Protein AF-A0A1I3GIL8-F1 (afdb_monomer)

Secondary structure (DSSP, 8-state):
------EEEETTEEEEEETTEEEEEEEETTEEE--EEES-HHHHHHHHHHHHHHHHTTPPPTT-----BHHHHHHHHHHHHHHTS---HHHHHHHHHHHHHHHHHHHTSSS-SBTTT--HHHHHHHHHHHHT-EE-TT--TTSPPEEPPHHHHHHHHHHHHHHHHHHHHTT-S-TTPPPHHHHS-GGGS----PPP-------

Mean predicted aligned error: 13.56 Å

Foldseek 3Di:
DPDPFDKDADAQKIWTDDDQWIWIWHDDPNDIDIDTQGRDPVSVVVLRNQQNVCSVVVHDGLPPFDKDFLVVLLVVVLVCCVPPVVPDPVVSVLLCVLCVLVVVLVVVVPADRILQRCALVNVVVSLVVLQPDWAFPVNDPPGDTDRQFLVSSLVSLVSLLVSSVVCVVRRNYRPPGDRSSVPPPSVPRDGPPDDDDDDDDDD

Solvent-accessible surface area (backbone atoms only — not comparable to full-atom values): 11795 Å² total; per-residue (Å²): 135,87,77,82,68,55,63,52,72,34,89,74,22,36,38,41,51,51,96,72,33,33,30,42,38,39,68,56,99,86,45,80,48,71,54,79,70,40,67,55,64,68,63,45,50,54,52,30,45,53,40,29,54,23,63,70,67,79,40,78,42,80,74,76,50,60,74,39,42,48,71,58,50,49,53,55,51,51,50,42,34,51,76,72,69,58,48,52,71,68,55,52,51,50,52,50,58,40,47,43,56,54,49,58,55,33,69,70,68,82,46,62,56,34,41,50,66,48,38,47,71,55,46,54,51,47,53,56,50,48,67,71,33,70,39,34,90,82,71,45,90,88,46,76,66,38,67,52,49,46,70,56,50,51,53,30,47,52,50,48,29,52,54,39,51,51,31,52,78,68,31,23,29,42,85,87,53,72,49,33,52,68,73,48,66,67,90,70,60,78,66,82,77,65,78,81,84,81,77,84,75,86,129

Radius of gyration: 23.1 Å; Cα contacts (8 Å, |Δi|>4): 264; chains: 1; bounding box: 54×66×63 Å

Nearest PDB structures (foldseek):
  4zxc-assembly2_Y  TM=7.721E-01  e=1.468E+00  Pseudomonas sp. WBC-3
  1jy4-assembly1_B  TM=7.731E-01  e=2.202E+00  unclassified
  5yxa-assembly1_D-2  TM=6.201E-01  e=1.308E+00  Yellow fever virus
  5itd-assembly1_B  TM=1.821E-01  e=8.841E+00  Homo sapiens

Organism: NCBI:txid1576369

pLDDT: mean 83.58, std 12.45, range [38.62, 97.06]

Sequence (203 aa):
MKVNSQSFRVGKVRGDLRSKVWYLTYRENGVRHRPRVGADKKTAEQLAAQINGQLASTMPAALSFEPVKIVALQARWLKRHEEIVRSSVQTVRRYRAATQHLLNFVEQGRVPERSDRFRVEHAEQFVRYLRNLLIAPNGHPNSPVRPLLDKGILYILQTCRSLFNFAAKRRNLSPYSENPFAVLQLERIPVEDSKPIVLFTAE

Structure (mmCIF, N/CA/C/O backbone):
data_AF-A0A1I3GIL8-F1
#
_entry.id   AF-A0A1I3GIL8-F1
#
loop_
_atom_site.group_PDB
_atom_site.id
_atom_site.type_symbol
_atom_site.label_atom_id
_atom_site.label_alt_id
_atom_site.label_comp_id
_atom_site.label_asym_id
_atom_site.label_entity_id
_atom_site.label_seq_id
_atom_site.pdbx_PDB_ins_code
_atom_site.Cartn_x
_atom_site.Cartn_y
_atom_site.Cartn_z
_atom_site.occupancy
_atom_site.B_iso_or_equiv
_atom_site.auth_seq_id
_atom_site.auth_comp_id
_atom_site.auth_asym_id
_atom_site.auth_atom_id
_atom_site.pdbx_PDB_model_num
ATOM 1 N N . MET A 1 1 ? 22.238 -33.911 -31.200 1.00 39.78 1 MET A N 1
ATOM 2 C CA . MET A 1 1 ? 20.910 -33.307 -31.463 1.00 39.78 1 MET A CA 1
ATOM 3 C C . MET A 1 1 ? 21.034 -31.788 -31.455 1.00 39.78 1 MET A C 1
ATOM 5 O O . MET A 1 1 ? 21.343 -31.222 -30.414 1.00 39.78 1 MET A O 1
ATOM 9 N N . LYS A 1 2 ? 20.859 -31.118 -32.602 1.00 38.62 2 LYS A N 1
ATOM 10 C CA . LYS A 1 2 ? 20.810 -29.648 -32.662 1.00 38.62 2 LYS A CA 1
ATOM 11 C C . LYS A 1 2 ? 19.463 -29.198 -32.093 1.00 38.62 2 LYS A C 1
ATOM 13 O O . LYS A 1 2 ? 18.432 -29.425 -32.715 1.00 38.62 2 LYS A O 1
ATOM 18 N N . VAL A 1 3 ? 19.460 -28.612 -30.897 1.00 45.06 3 VAL A N 1
ATOM 19 C CA . VAL A 1 3 ? 18.264 -27.954 -30.354 1.00 45.06 3 VAL A CA 1
ATOM 20 C C . VAL A 1 3 ? 17.988 -26.753 -31.252 1.00 45.06 3 VAL A C 1
ATOM 22 O O . VAL A 1 3 ? 18.767 -25.803 -31.256 1.00 45.06 3 VAL A O 1
ATOM 25 N N . ASN A 1 4 ? 16.918 -26.812 -32.046 1.00 49.03 4 ASN A N 1
ATOM 26 C CA . ASN A 1 4 ? 16.440 -25.665 -32.811 1.00 49.03 4 ASN A CA 1
ATOM 27 C C . ASN A 1 4 ? 16.050 -24.571 -31.808 1.00 49.03 4 ASN A C 1
ATOM 29 O O . ASN A 1 4 ? 14.993 -24.631 -31.179 1.00 49.03 4 ASN A O 1
ATOM 33 N N . SER A 1 5 ? 16.940 -23.606 -31.588 1.00 61.34 5 SER A N 1
ATOM 34 C CA . SER A 1 5 ? 16.705 -22.492 -30.679 1.00 61.34 5 SER A CA 1
ATOM 35 C C . SER A 1 5 ? 15.779 -21.494 -31.363 1.00 61.34 5 SER A C 1
ATOM 37 O O . SER A 1 5 ? 16.213 -20.594 -32.082 1.00 61.34 5 SER A O 1
ATOM 39 N N . GLN A 1 6 ? 14.470 -21.653 -31.154 1.00 82.50 6 GLN A N 1
ATOM 40 C CA . GLN A 1 6 ? 13.524 -20.628 -31.580 1.00 82.50 6 GLN A CA 1
ATOM 41 C C . GLN A 1 6 ? 13.865 -19.327 -30.851 1.00 82.50 6 GLN A C 1
ATOM 43 O O . GLN A 1 6 ? 13.859 -19.254 -29.622 1.00 82.50 6 GLN A O 1
ATOM 48 N N . SER A 1 7 ? 14.212 -18.305 -31.622 1.00 88.31 7 SER A N 1
ATOM 49 C CA . SER A 1 7 ? 14.496 -16.971 -31.113 1.00 88.31 7 SER A CA 1
ATOM 50 C C . SER A 1 7 ? 13.903 -15.932 -32.050 1.00 88.31 7 SER A C 1
ATOM 52 O O . SER A 1 7 ? 13.693 -16.193 -33.234 1.00 88.31 7 SER A O 1
ATOM 54 N N . PHE A 1 8 ? 13.596 -14.766 -31.503 1.00 90.25 8 PHE A N 1
ATOM 55 C CA . PHE A 1 8 ? 13.154 -13.605 -32.262 1.00 90.25 8 PHE A CA 1
ATOM 56 C C . PHE A 1 8 ? 13.838 -12.355 -31.712 1.00 90.25 8 PHE A C 1
ATOM 58 O O . PHE A 1 8 ? 14.406 -12.355 -30.615 1.00 90.25 8 PHE A O 1
ATOM 65 N N . ARG A 1 9 ? 13.806 -11.266 -32.475 1.00 90.75 9 ARG A N 1
ATOM 66 C CA . ARG A 1 9 ? 14.402 -9.996 -32.065 1.00 90.75 9 ARG A CA 1
ATOM 67 C C . ARG A 1 9 ? 13.474 -8.853 -32.424 1.00 90.75 9 ARG A C 1
ATOM 69 O O . ARG A 1 9 ? 12.995 -8.784 -33.548 1.00 90.75 9 ARG A O 1
ATOM 76 N N . VAL A 1 10 ? 13.279 -7.943 -31.477 1.00 88.31 10 VAL A N 1
ATOM 77 C CA . VAL A 1 10 ? 12.559 -6.689 -31.688 1.00 88.31 10 VAL A CA 1
ATOM 78 C C . VAL A 1 10 ? 13.478 -5.557 -31.238 1.00 88.31 10 VAL A C 1
ATOM 80 O O . VAL A 1 10 ? 13.670 -5.324 -30.045 1.00 88.31 10 VAL A O 1
ATOM 83 N N . GLY A 1 11 ? 14.142 -4.923 -32.208 1.00 88.31 11 GLY A N 1
ATOM 84 C CA . GLY A 1 11 ? 15.161 -3.892 -31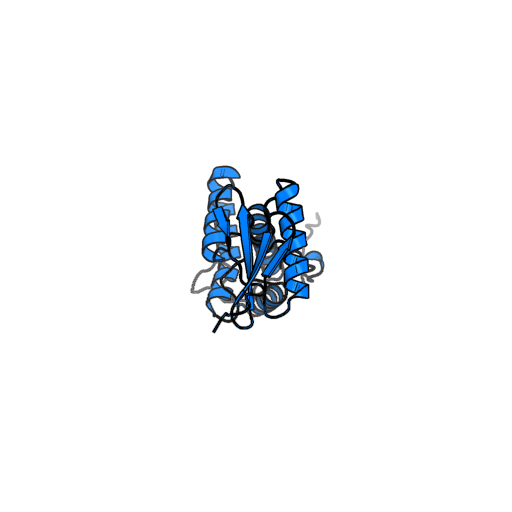.985 1.00 88.31 11 GLY A CA 1
ATOM 85 C C . GLY A 1 11 ? 16.270 -4.311 -31.004 1.00 88.31 11 GLY A C 1
ATOM 86 O O . GLY A 1 11 ? 17.075 -5.206 -31.296 1.00 88.31 11 GLY A O 1
ATOM 87 N N . LYS A 1 12 ? 16.338 -3.650 -29.839 1.00 86.88 12 LYS A N 1
ATOM 88 C CA . LYS A 1 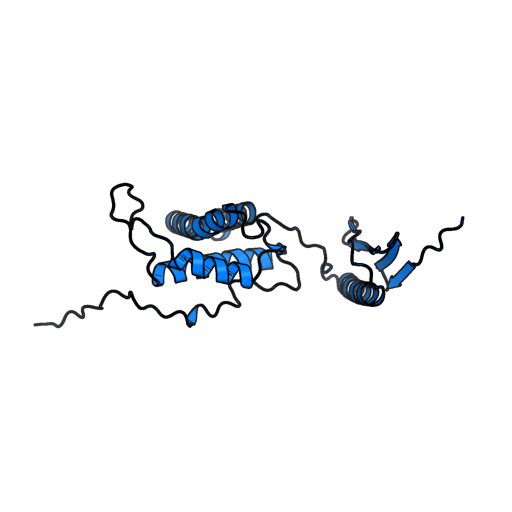12 ? 17.330 -3.902 -28.771 1.00 86.88 12 LYS A CA 1
ATOM 89 C C . LYS A 1 12 ? 16.986 -5.102 -27.871 1.00 86.88 12 LYS A C 1
ATOM 91 O O . LYS A 1 12 ? 17.805 -5.472 -27.029 1.00 86.88 12 LYS A O 1
ATOM 96 N N . VAL A 1 13 ? 15.818 -5.723 -28.044 1.00 89.75 13 VAL A N 1
ATOM 97 C CA . VAL A 1 13 ? 15.327 -6.842 -27.224 1.00 89.75 13 VAL A CA 1
ATOM 98 C C . VAL A 1 13 ? 15.392 -8.151 -28.012 1.00 89.75 13 VAL A C 1
ATOM 100 O O . VAL A 1 13 ? 14.972 -8.214 -29.166 1.00 89.75 13 VAL A O 1
ATOM 103 N N . ARG A 1 14 ? 15.898 -9.219 -27.388 1.00 92.75 14 ARG A N 1
ATOM 104 C CA . ARG A 1 14 ? 15.973 -10.575 -27.961 1.00 92.75 14 ARG A CA 1
ATOM 105 C C . ARG A 1 14 ? 15.096 -11.541 -27.171 1.00 92.75 14 ARG A C 1
ATOM 107 O O . ARG A 1 14 ? 15.268 -11.641 -25.963 1.00 92.75 14 ARG A O 1
ATOM 114 N N . GLY A 1 15 ? 14.206 -12.269 -27.833 1.00 91.25 15 GLY A N 1
ATOM 115 C CA . GLY A 1 15 ? 13.444 -13.369 -27.250 1.00 91.25 15 GLY A CA 1
ATOM 116 C C . GLY A 1 15 ? 14.085 -14.714 -27.571 1.00 91.25 15 GLY A C 1
ATOM 117 O O . GLY A 1 15 ? 14.356 -14.995 -28.732 1.00 91.25 15 GLY A O 1
ATOM 118 N N . ASP A 1 16 ? 14.311 -15.551 -26.561 1.00 91.69 16 ASP A N 1
ATOM 119 C CA . ASP A 1 16 ? 14.816 -16.915 -26.719 1.00 91.69 16 ASP A CA 1
ATOM 120 C C . ASP A 1 16 ? 13.842 -17.907 -26.069 1.00 91.69 16 ASP A C 1
ATOM 122 O O . ASP A 1 16 ? 13.502 -17.770 -24.888 1.00 91.69 16 ASP A O 1
ATOM 126 N N . LEU A 1 17 ? 13.430 -18.933 -26.814 1.00 88.75 17 LEU A N 1
ATOM 127 C CA . LEU A 1 17 ? 12.664 -20.051 -26.277 1.00 88.75 17 LEU A CA 1
ATOM 128 C C . LEU A 1 17 ? 13.608 -21.021 -25.565 1.00 88.75 17 LEU A C 1
ATOM 130 O O . LEU A 1 17 ? 14.588 -21.505 -26.135 1.00 88.75 17 LEU A O 1
ATOM 134 N N . ARG A 1 18 ? 13.300 -21.331 -24.306 1.00 84.69 18 ARG A N 1
ATOM 135 C CA . ARG A 1 18 ? 13.945 -22.410 -23.554 1.00 84.69 18 ARG A CA 1
ATOM 136 C C . ARG A 1 18 ? 12.887 -23.360 -23.021 1.00 84.69 18 ARG A C 1
ATOM 138 O O . ARG A 1 18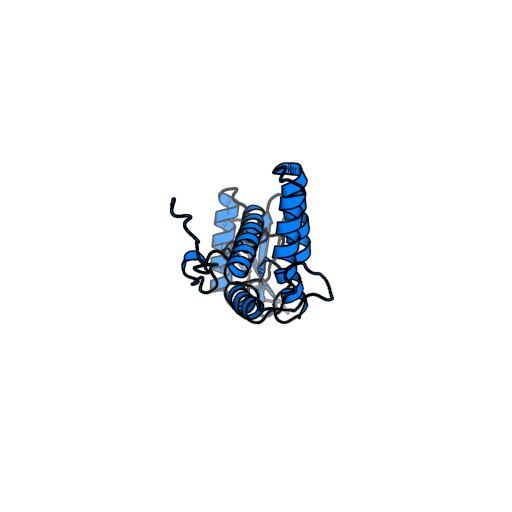 ? 11.995 -22.959 -22.274 1.00 84.69 18 ARG A O 1
ATOM 145 N N . SER A 1 19 ? 12.997 -24.626 -23.411 1.00 83.88 19 SER A N 1
ATOM 146 C CA . SER A 1 19 ? 11.974 -25.643 -23.160 1.00 83.88 19 SER A CA 1
ATOM 147 C C . SER A 1 19 ? 10.613 -25.180 -23.706 1.00 83.88 19 SER A C 1
ATOM 149 O O . SER A 1 19 ? 10.457 -25.080 -24.916 1.00 83.88 19 SER A O 1
ATOM 151 N N . LYS A 1 20 ? 9.648 -24.847 -22.840 1.00 83.31 20 LYS A N 1
ATOM 152 C CA . LYS A 1 20 ? 8.311 -24.347 -23.212 1.00 83.31 20 LYS A CA 1
ATOM 153 C C . LYS A 1 20 ? 8.082 -22.894 -22.780 1.00 83.31 20 LYS A C 1
ATOM 155 O O . LYS A 1 20 ? 6.948 -22.494 -22.549 1.00 83.31 20 LYS A O 1
ATOM 160 N N . VAL A 1 21 ? 9.153 -22.135 -22.547 1.00 86.19 21 VAL A N 1
ATOM 161 C CA . VAL A 1 21 ? 9.077 -20.804 -21.939 1.00 86.19 21 VAL A CA 1
ATOM 162 C C . VAL A 1 21 ? 9.970 -19.816 -22.678 1.00 86.19 21 VAL A C 1
ATOM 164 O O . VAL A 1 21 ? 11.162 -20.054 -22.877 1.00 86.19 21 VAL A O 1
ATOM 167 N N . TRP A 1 22 ? 9.398 -18.677 -23.037 1.00 86.62 22 TRP A N 1
ATOM 168 C CA . TRP A 1 22 ? 10.088 -17.541 -23.619 1.00 86.62 22 TRP A CA 1
ATOM 169 C C . TRP A 1 22 ? 10.760 -16.687 -22.549 1.00 86.62 22 TRP A C 1
ATOM 171 O O . TRP A 1 22 ? 10.161 -16.315 -21.531 1.00 86.62 22 TRP A O 1
ATOM 181 N N . TYR A 1 23 ? 12.016 -16.349 -22.820 1.00 88.00 23 TYR A N 1
ATOM 182 C CA . TYR A 1 23 ? 12.804 -15.387 -22.065 1.00 88.00 23 TYR A CA 1
ATOM 183 C C . TYR A 1 23 ? 13.125 -14.205 -22.963 1.00 88.00 23 TYR A C 1
ATOM 185 O O . TYR A 1 23 ? 13.587 -14.404 -24.083 1.00 88.00 23 TYR A O 1
ATOM 193 N N . LEU A 1 24 ? 12.953 -12.987 -22.463 1.00 90.38 24 LEU A N 1
ATOM 194 C CA . LEU A 1 24 ? 13.451 -11.797 -23.148 1.00 90.38 24 LEU A CA 1
ATOM 195 C C . LEU A 1 24 ? 14.813 -11.425 -22.574 1.00 90.38 24 LEU A C 1
ATOM 197 O O . LEU A 1 24 ? 15.048 -11.604 -21.388 1.00 90.38 24 LEU A O 1
ATOM 201 N N . THR A 1 25 ? 15.713 -10.920 -23.405 1.00 90.19 25 THR A N 1
ATOM 202 C CA . THR A 1 25 ? 17.034 -10.423 -23.028 1.00 90.19 25 THR A CA 1
ATOM 203 C C . THR A 1 25 ? 17.194 -9.019 -23.586 1.00 90.19 25 THR A C 1
ATOM 205 O O . THR A 1 25 ? 17.074 -8.817 -24.794 1.00 90.19 25 THR A O 1
ATOM 208 N N . TYR A 1 26 ? 17.501 -8.056 -22.725 1.00 88.00 26 TYR A N 1
ATOM 209 C CA . TYR A 1 26 ? 17.795 -6.681 -23.127 1.00 88.00 26 TYR A CA 1
ATOM 210 C C . TYR A 1 26 ? 18.801 -6.043 -22.165 1.00 88.00 26 TYR A C 1
ATOM 212 O O . TYR A 1 26 ? 19.121 -6.609 -21.114 1.00 88.00 26 TYR A O 1
ATOM 220 N N . ARG A 1 27 ? 19.342 -4.887 -22.557 1.00 81.81 27 ARG A N 1
ATOM 221 C CA . ARG A 1 27 ? 20.196 -4.058 -21.705 1.00 81.81 27 ARG A CA 1
ATOM 222 C C . ARG A 1 27 ? 19.527 -2.720 -21.446 1.00 81.81 27 ARG A C 1
ATOM 224 O O . ARG A 1 27 ? 19.091 -2.068 -22.389 1.00 81.81 27 ARG A O 1
ATOM 231 N N . GLU A 1 28 ? 19.504 -2.320 -20.188 1.00 75.81 28 GLU A N 1
ATOM 232 C CA . GLU A 1 28 ? 19.012 -1.025 -19.733 1.00 75.81 28 GLU A CA 1
ATOM 233 C C . GLU A 1 28 ? 20.095 -0.415 -18.843 1.00 75.81 28 GLU A C 1
ATOM 235 O O . GLU A 1 28 ? 20.584 -1.078 -17.932 1.00 75.81 28 GLU A O 1
ATOM 240 N N . ASN A 1 29 ? 20.548 0.803 -19.158 1.00 69.62 29 ASN A N 1
ATOM 241 C CA . ASN A 1 29 ? 21.628 1.490 -18.431 1.00 69.62 29 ASN A CA 1
ATOM 242 C C . ASN A 1 29 ? 22.893 0.628 -18.213 1.00 69.6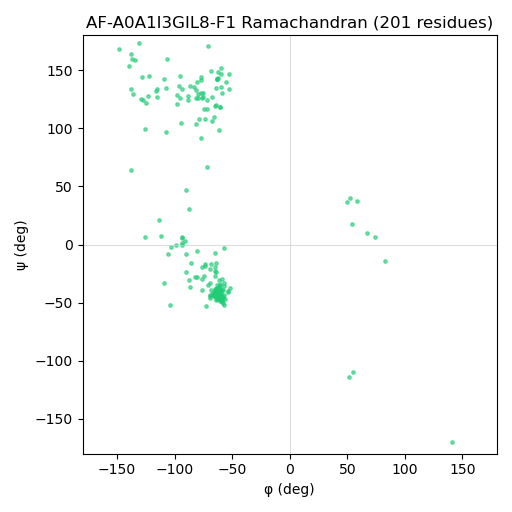2 29 ASN A C 1
ATOM 244 O O . ASN A 1 29 ? 23.519 0.668 -17.160 1.00 69.62 29 ASN A O 1
ATOM 248 N N . GLY A 1 30 ? 23.248 -0.204 -19.199 1.00 73.69 30 GLY A N 1
ATOM 249 C CA . GLY A 1 30 ? 24.402 -1.113 -19.137 1.00 73.69 30 GLY A CA 1
ATOM 250 C C . GLY A 1 30 ? 24.150 -2.445 -18.414 1.00 73.69 30 GLY A C 1
ATOM 251 O O . GLY A 1 30 ? 24.908 -3.394 -18.620 1.00 73.69 30 GLY A O 1
ATOM 252 N N . VAL A 1 31 ? 23.057 -2.578 -17.657 1.00 75.88 31 VAL A N 1
ATOM 253 C CA . VAL A 1 31 ? 22.695 -3.805 -16.931 1.00 75.88 31 VAL A CA 1
ATOM 254 C C . VAL A 1 31 ? 21.908 -4.748 -17.836 1.00 75.88 31 VAL A C 1
ATOM 256 O O . VAL A 1 31 ? 21.021 -4.337 -18.585 1.00 75.88 31 VAL A O 1
ATOM 259 N N . ARG A 1 32 ? 22.239 -6.043 -17.795 1.00 84.94 32 ARG A N 1
ATOM 260 C CA . ARG A 1 32 ? 21.549 -7.082 -18.570 1.00 84.94 32 ARG A CA 1
ATOM 261 C C . ARG A 1 32 ? 20.360 -7.634 -17.784 1.00 84.94 32 ARG A C 1
ATOM 263 O O . ARG A 1 32 ? 20.546 -8.210 -16.718 1.00 84.94 32 ARG A O 1
ATOM 270 N N . HIS A 1 33 ? 19.173 -7.576 -18.378 1.00 80.56 33 HIS A N 1
ATOM 271 C CA . HIS A 1 33 ? 17.948 -8.150 -17.824 1.00 80.56 33 HIS A CA 1
ATOM 272 C C . HIS A 1 33 ? 17.512 -9.378 -18.622 1.00 80.56 33 HIS A C 1
ATOM 274 O O . HIS A 1 33 ? 17.656 -9.414 -19.849 1.00 80.56 33 HIS A O 1
ATOM 280 N N . ARG A 1 34 ? 16.987 -10.394 -17.918 1.00 88.00 34 ARG A N 1
ATOM 281 C CA . ARG A 1 34 ? 16.488 -11.631 -18.536 1.00 88.00 34 ARG A CA 1
ATOM 282 C C . ARG A 1 34 ? 15.162 -12.154 -17.952 1.00 88.00 34 ARG A C 1
ATOM 284 O O . ARG A 1 34 ? 15.143 -13.228 -17.346 1.00 88.00 34 ARG A O 1
ATOM 291 N N . PRO A 1 35 ? 14.058 -11.406 -18.086 1.00 83.50 35 PRO A N 1
ATOM 292 C CA . PRO A 1 35 ? 12.759 -11.805 -17.552 1.00 83.50 35 PRO A CA 1
ATOM 293 C C . PRO A 1 35 ? 12.153 -13.015 -18.279 1.00 83.50 35 PRO A C 1
ATOM 295 O O . PRO A 1 35 ? 12.342 -13.219 -19.482 1.00 83.50 35 PRO A O 1
ATOM 298 N N . ARG A 1 36 ? 11.379 -13.801 -17.522 1.00 85.62 36 ARG A N 1
ATOM 299 C CA . ARG A 1 36 ? 10.541 -14.908 -18.002 1.00 85.62 36 ARG A CA 1
ATOM 300 C C . ARG A 1 36 ? 9.166 -14.363 -18.392 1.00 85.62 36 ARG A C 1
ATOM 302 O O . ARG A 1 36 ? 8.540 -13.716 -17.560 1.00 85.62 36 ARG A O 1
ATOM 309 N N . VAL A 1 37 ? 8.690 -14.653 -19.605 1.00 80.50 37 VAL A N 1
ATOM 310 C CA . VAL A 1 37 ? 7.461 -14.037 -20.145 1.00 80.50 37 VAL A CA 1
ATOM 311 C C . VAL A 1 37 ? 6.276 -14.997 -20.244 1.00 80.50 37 VAL A C 1
ATOM 313 O O . VAL A 1 37 ? 5.148 -14.592 -19.992 1.00 80.50 37 VAL A O 1
ATOM 316 N N . GLY A 1 38 ? 6.510 -16.279 -20.521 1.00 78.81 38 GLY A N 1
ATOM 317 C CA . GLY A 1 38 ? 5.428 -17.264 -20.633 1.00 78.81 38 GLY A CA 1
ATOM 318 C C . GLY A 1 38 ? 5.670 -18.260 -21.757 1.00 78.81 38 GLY A C 1
ATOM 319 O O . GLY A 1 38 ? 6.772 -18.318 -22.291 1.00 78.81 38 GLY A O 1
ATOM 320 N N . ALA A 1 39 ? 4.668 -19.075 -22.085 1.00 81.44 39 ALA A N 1
ATOM 321 C CA . ALA A 1 39 ? 4.783 -20.109 -23.119 1.00 81.44 39 ALA A CA 1
ATOM 322 C C . ALA A 1 39 ? 4.393 -19.622 -24.524 1.00 81.44 39 ALA A C 1
ATOM 324 O O . ALA A 1 39 ? 4.859 -20.178 -25.517 1.00 81.44 39 ALA A O 1
ATOM 325 N N . ASP A 1 40 ? 3.571 -18.576 -24.611 1.00 84.25 40 ASP A N 1
ATOM 326 C CA . ASP A 1 40 ? 3.093 -18.048 -25.883 1.00 84.25 40 ASP A CA 1
ATOM 327 C C . ASP A 1 40 ? 4.106 -17.081 -26.523 1.00 84.25 40 ASP A C 1
ATOM 329 O O . ASP A 1 40 ? 4.701 -16.220 -25.872 1.00 84.25 40 ASP A O 1
ATOM 333 N N . LYS A 1 41 ? 4.315 -17.259 -27.829 1.00 84.06 41 LYS A N 1
ATOM 334 C CA . LYS A 1 41 ? 5.256 -16.479 -28.632 1.00 84.06 41 LYS A CA 1
ATOM 335 C C . LYS A 1 41 ? 4.704 -15.089 -28.946 1.00 84.06 41 LYS A C 1
ATOM 337 O O . LYS A 1 41 ? 5.460 -14.124 -28.903 1.00 84.06 41 LYS A O 1
ATOM 342 N N . LYS A 1 42 ? 3.402 -14.970 -29.226 1.00 83.81 42 LYS A N 1
ATOM 343 C CA . LYS A 1 42 ? 2.787 -13.701 -29.648 1.00 83.81 42 LYS A CA 1
ATOM 344 C C . LYS A 1 42 ? 2.793 -12.678 -28.510 1.00 83.81 42 LYS A C 1
ATOM 346 O O . LYS A 1 42 ? 3.178 -11.529 -28.710 1.00 83.81 42 LYS A O 1
ATOM 351 N N . THR A 1 43 ? 2.457 -13.115 -27.299 1.00 80.62 43 THR A N 1
ATOM 352 C CA . THR A 1 43 ? 2.606 -12.309 -26.074 1.00 80.62 43 THR A CA 1
ATOM 353 C C . THR A 1 43 ? 4.062 -11.915 -25.809 1.00 80.62 43 THR A C 1
ATOM 355 O O . THR A 1 43 ? 4.331 -10.768 -25.447 1.00 80.62 43 THR A O 1
ATOM 358 N N . ALA A 1 44 ? 5.022 -12.818 -26.042 1.00 84.81 44 ALA A N 1
ATOM 359 C CA . ALA A 1 44 ? 6.444 -12.505 -25.907 1.00 84.81 44 ALA A CA 1
ATOM 360 C C . ALA A 1 44 ? 6.924 -11.448 -26.920 1.00 84.81 44 ALA A C 1
ATOM 362 O O . ALA A 1 44 ? 7.697 -10.562 -26.552 1.00 84.81 44 ALA A O 1
ATOM 363 N N . GLU A 1 45 ? 6.454 -11.506 -28.166 1.00 87.62 45 GLU A N 1
ATOM 364 C CA . GLU A 1 45 ? 6.760 -10.519 -29.210 1.00 87.62 45 GLU A CA 1
ATOM 365 C C . GLU A 1 45 ? 6.155 -9.144 -28.902 1.00 87.62 45 GLU A C 1
ATOM 367 O O . GLU A 1 45 ? 6.851 -8.134 -29.019 1.00 87.62 45 GLU A O 1
ATOM 372 N N . GLN A 1 46 ? 4.904 -9.095 -28.433 1.00 85.69 46 GLN A N 1
ATOM 373 C CA . GLN A 1 46 ? 4.251 -7.849 -28.012 1.00 85.69 46 GLN A CA 1
ATOM 374 C C . GLN A 1 46 ? 5.007 -7.170 -26.863 1.00 85.69 46 GLN A C 1
ATOM 376 O O . GLN A 1 46 ? 5.307 -5.976 -26.931 1.00 85.69 46 GLN A O 1
ATOM 381 N N . LEU A 1 47 ? 5.390 -7.938 -25.838 1.00 81.94 47 LEU A N 1
ATOM 382 C CA . LEU A 1 47 ? 6.185 -7.424 -24.722 1.00 81.94 47 LEU A CA 1
ATOM 383 C C . LEU A 1 47 ? 7.575 -6.964 -25.171 1.00 81.94 47 LEU A C 1
ATOM 385 O O . LEU A 1 47 ? 8.061 -5.932 -24.709 1.00 81.94 47 LEU A O 1
ATOM 389 N N . ALA A 1 48 ? 8.211 -7.677 -26.102 1.00 86.81 48 ALA A N 1
ATOM 390 C CA . ALA A 1 48 ? 9.490 -7.252 -26.659 1.00 86.81 48 ALA A CA 1
ATOM 391 C C . ALA A 1 48 ? 9.380 -5.938 -27.446 1.00 86.81 48 ALA A C 1
ATOM 393 O O . ALA A 1 48 ? 10.254 -5.082 -27.307 1.00 86.81 48 ALA A O 1
ATOM 394 N N . ALA A 1 49 ? 8.310 -5.746 -28.224 1.00 86.62 49 ALA A N 1
ATOM 395 C CA . ALA A 1 49 ? 8.043 -4.496 -28.936 1.00 86.62 49 ALA A CA 1
ATOM 396 C C . ALA A 1 49 ? 7.830 -3.321 -27.977 1.00 86.62 49 ALA A C 1
ATOM 398 O O . ALA A 1 49 ? 8.403 -2.248 -28.177 1.00 86.62 49 ALA A O 1
ATOM 399 N N . GLN A 1 50 ? 7.091 -3.546 -26.892 1.00 80.06 50 GLN A N 1
ATOM 400 C CA . GLN A 1 50 ? 6.857 -2.541 -25.862 1.00 80.06 50 GLN A CA 1
ATOM 401 C C . GLN A 1 50 ? 8.150 -2.128 -25.142 1.00 80.06 50 GLN A C 1
ATOM 403 O O . GLN A 1 50 ? 8.445 -0.936 -25.041 1.00 80.06 50 GLN A O 1
ATOM 408 N N . ILE A 1 51 ? 8.964 -3.101 -24.712 1.00 80.00 51 ILE A N 1
ATOM 409 C CA . ILE A 1 51 ? 10.271 -2.843 -24.084 1.00 80.00 51 ILE A CA 1
ATOM 410 C C . ILE A 1 51 ? 11.198 -2.119 -25.065 1.00 80.00 51 ILE A C 1
ATOM 412 O O . ILE A 1 51 ? 11.904 -1.190 -24.681 1.00 80.00 51 ILE A O 1
ATOM 416 N N . ASN A 1 52 ? 11.194 -2.510 -26.342 1.00 85.44 52 ASN A N 1
ATOM 417 C CA . ASN A 1 52 ? 12.008 -1.850 -27.357 1.00 85.44 52 ASN A CA 1
ATOM 418 C C . ASN A 1 52 ? 11.613 -0.375 -27.548 1.00 85.44 52 ASN A C 1
ATOM 420 O O . ASN A 1 52 ? 12.498 0.473 -27.640 1.00 85.44 52 ASN A O 1
ATOM 424 N N . GLY A 1 53 ? 10.313 -0.059 -27.550 1.00 80.00 53 GLY A N 1
ATOM 425 C CA . GLY A 1 53 ? 9.821 1.323 -27.602 1.00 80.00 53 GLY A CA 1
ATOM 426 C C . GLY A 1 53 ? 10.266 2.165 -26.400 1.00 80.00 53 GLY A C 1
ATOM 427 O O . GLY A 1 53 ? 10.666 3.319 -26.554 1.00 80.00 53 GLY A O 1
ATOM 428 N N . GLN A 1 54 ? 10.290 1.573 -25.206 1.00 73.94 54 GLN A N 1
ATOM 429 C CA . GLN A 1 54 ? 10.765 2.239 -23.986 1.00 73.94 54 GLN A CA 1
ATOM 430 C C . GLN A 1 54 ? 12.281 2.487 -24.019 1.00 73.94 54 GLN A C 1
ATOM 432 O O . GLN A 1 54 ? 12.733 3.611 -23.816 1.00 73.94 54 GLN A O 1
ATOM 437 N N . LEU A 1 55 ? 13.070 1.483 -24.416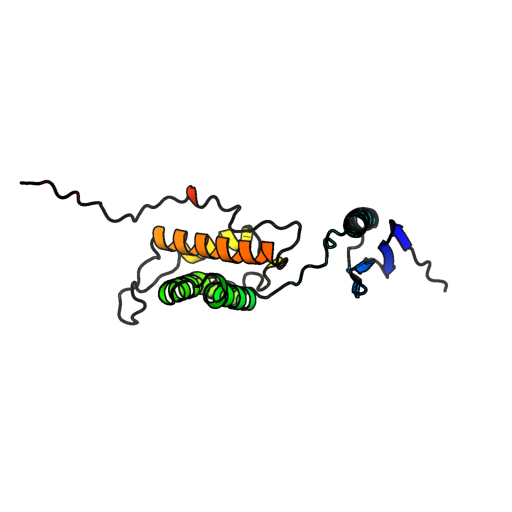 1.00 75.19 55 LEU A N 1
ATOM 438 C CA . LEU A 1 55 ? 14.526 1.615 -24.574 1.00 75.19 55 LEU A CA 1
ATOM 439 C C . LEU A 1 55 ? 14.941 2.611 -25.670 1.00 75.19 55 LEU A C 1
ATOM 441 O O . LEU A 1 55 ? 16.075 3.097 -25.661 1.00 75.19 55 LEU A O 1
ATOM 445 N N . ALA A 1 56 ? 14.073 2.864 -26.652 1.00 72.75 56 ALA A N 1
ATOM 446 C CA . ALA A 1 56 ? 14.306 3.844 -27.710 1.00 72.75 56 ALA A CA 1
ATOM 447 C C . ALA A 1 56 ? 14.010 5.282 -27.257 1.00 72.75 56 ALA A C 1
ATOM 449 O O . ALA A 1 56 ? 14.635 6.211 -27.754 1.00 72.75 56 ALA A O 1
ATOM 450 N N . SER A 1 57 ? 13.104 5.468 -26.296 1.00 61.03 57 SER A N 1
ATOM 451 C CA . SER A 1 57 ? 12.648 6.785 -25.835 1.00 61.03 57 SER A CA 1
ATOM 452 C C . SER A 1 57 ? 13.423 7.322 -24.624 1.00 61.03 57 SER A C 1
ATOM 454 O O . SER A 1 57 ? 13.059 8.355 -24.071 1.00 61.03 57 SER A O 1
ATOM 456 N N . THR A 1 58 ? 14.495 6.646 -24.182 1.00 55.78 58 THR A N 1
ATOM 457 C CA . THR A 1 58 ? 15.168 6.918 -22.886 1.00 55.78 58 THR A CA 1
ATOM 458 C C . THR A 1 58 ? 14.186 6.864 -21.708 1.00 55.78 58 THR A C 1
ATOM 460 O O . THR A 1 58 ? 14.465 7.351 -20.612 1.00 55.78 58 THR A O 1
ATOM 463 N N . MET A 1 59 ? 13.018 6.254 -21.931 1.00 49.12 59 MET A N 1
ATOM 464 C CA . MET A 1 59 ? 12.097 5.912 -20.876 1.00 49.12 59 MET A CA 1
ATOM 465 C C . MET A 1 59 ? 12.596 4.614 -20.234 1.00 49.12 59 MET A C 1
ATOM 467 O O . MET A 1 59 ? 13.061 3.708 -20.930 1.00 49.12 59 MET A O 1
ATOM 471 N N . PRO A 1 60 ? 12.528 4.504 -18.904 1.00 52.47 60 PRO A N 1
ATOM 472 C CA . PRO A 1 60 ? 12.859 3.263 -18.218 1.00 52.47 60 PRO A CA 1
ATOM 473 C C . PRO A 1 60 ? 12.009 2.117 -18.773 1.00 52.47 60 PRO A C 1
ATOM 475 O O . PRO A 1 60 ? 10.817 2.298 -19.037 1.00 52.47 60 PRO A O 1
ATOM 478 N N . ALA A 1 61 ? 12.609 0.945 -18.952 1.00 56.12 61 ALA A N 1
ATOM 479 C CA . ALA A 1 61 ? 11.901 -0.229 -19.435 1.00 56.12 61 ALA A CA 1
ATOM 480 C C . ALA A 1 61 ? 10.799 -0.635 -18.443 1.00 56.12 61 ALA A C 1
ATOM 482 O O . ALA A 1 61 ? 10.964 -0.544 -17.228 1.00 56.12 61 ALA A O 1
ATOM 483 N N . ALA A 1 62 ? 9.700 -1.200 -18.945 1.00 53.06 62 ALA A N 1
ATOM 484 C CA . ALA A 1 62 ? 8.552 -1.705 -18.181 1.00 53.06 62 ALA A CA 1
ATOM 485 C C . ALA A 1 62 ? 8.906 -2.775 -17.131 1.00 53.06 62 ALA A C 1
ATOM 487 O O . ALA A 1 62 ? 8.040 -3.287 -16.429 1.00 53.06 62 ALA A O 1
ATOM 488 N N . LEU A 1 63 ? 10.164 -3.184 -17.050 1.00 54.56 63 LEU A N 1
ATOM 489 C CA . LEU A 1 63 ? 10.629 -4.280 -16.220 1.00 54.56 63 LEU A CA 1
ATOM 490 C C . LEU A 1 63 ? 11.771 -3.856 -15.278 1.00 54.56 63 LEU A C 1
ATOM 492 O O . LEU A 1 63 ? 12.293 -4.709 -14.565 1.00 54.56 63 LEU A O 1
ATOM 496 N N . SER A 1 64 ? 12.118 -2.561 -15.208 1.00 56.97 64 SER A N 1
ATOM 497 C CA . SER A 1 64 ? 13.004 -1.988 -14.179 1.00 56.97 64 SER A CA 1
ATOM 498 C C . SER A 1 64 ? 12.238 -1.491 -12.948 1.00 56.97 64 SER A C 1
ATOM 500 O O . SER A 1 64 ? 12.465 -0.389 -12.448 1.00 56.97 64 SER A O 1
ATOM 502 N N . PHE A 1 65 ? 11.310 -2.305 -12.436 1.00 66.12 65 PHE A N 1
ATOM 503 C CA . PHE A 1 65 ? 10.714 -2.064 -11.121 1.00 66.12 65 PHE A CA 1
ATOM 504 C C . PHE A 1 65 ? 11.485 -2.845 -10.058 1.00 66.12 65 PHE A C 1
ATOM 506 O O . PHE A 1 65 ? 11.793 -4.024 -10.237 1.00 66.12 65 PHE A O 1
ATOM 513 N N . GLU A 1 66 ? 11.799 -2.185 -8.945 1.00 69.62 66 GLU A N 1
ATOM 514 C CA . GLU A 1 66 ? 12.384 -2.834 -7.775 1.00 69.62 66 GLU A CA 1
ATOM 515 C C . GLU A 1 66 ? 11.258 -3.191 -6.813 1.00 69.62 66 GLU A C 1
ATOM 517 O O . GLU A 1 66 ? 10.704 -2.311 -6.142 1.00 69.62 66 GLU A O 1
ATOM 522 N N . PRO A 1 67 ? 10.873 -4.467 -6.724 1.00 75.38 67 PRO A N 1
ATOM 523 C CA . PRO A 1 67 ? 9.741 -4.825 -5.906 1.00 75.38 67 PRO A CA 1
ATOM 524 C C . PRO A 1 67 ? 10.193 -4.885 -4.450 1.00 75.38 67 PRO A C 1
ATOM 526 O O . PRO A 1 67 ? 11.184 -5.535 -4.111 1.00 75.38 67 PRO A O 1
ATOM 529 N N . VAL A 1 68 ? 9.458 -4.200 -3.581 1.00 90.00 68 VAL A N 1
ATOM 530 C CA . VAL A 1 68 ? 9.822 -4.012 -2.175 1.00 90.00 68 VAL A CA 1
ATOM 531 C C . VAL A 1 68 ? 8.703 -4.563 -1.298 1.00 90.00 68 VAL A C 1
ATOM 533 O O . VAL A 1 68 ? 7.523 -4.506 -1.645 1.00 90.00 68 VAL A O 1
ATOM 536 N N . LYS A 1 69 ? 9.070 -5.145 -0.153 1.00 94.50 69 LYS A N 1
ATOM 537 C CA . LYS A 1 69 ? 8.081 -5.557 0.848 1.00 94.50 69 LYS A CA 1
ATOM 538 C C . LYS A 1 69 ? 7.334 -4.330 1.374 1.00 94.50 69 LYS A C 1
ATOM 540 O O . LYS A 1 69 ? 7.955 -3.296 1.608 1.00 94.50 69 LYS A O 1
ATOM 545 N N . ILE A 1 70 ? 6.037 -4.451 1.636 1.00 94.81 70 ILE A N 1
ATOM 546 C CA . ILE A 1 70 ? 5.199 -3.348 2.134 1.00 94.81 70 ILE A CA 1
ATOM 547 C C . ILE A 1 70 ? 5.766 -2.767 3.444 1.00 94.81 70 ILE A C 1
ATOM 549 O O . ILE A 1 70 ? 5.786 -1.551 3.612 1.00 94.81 70 ILE A O 1
ATOM 553 N N . VAL A 1 71 ? 6.346 -3.604 4.313 1.00 96.12 71 VAL A N 1
ATOM 554 C CA . VAL A 1 71 ? 7.064 -3.171 5.531 1.00 96.12 71 VAL A CA 1
ATOM 555 C C . VAL A 1 71 ? 8.228 -2.224 5.201 1.00 96.12 71 VAL A C 1
ATOM 557 O O . VAL A 1 71 ? 8.343 -1.132 5.755 1.00 96.12 71 VAL A O 1
ATOM 560 N N . ALA A 1 72 ? 9.084 -2.605 4.252 1.00 95.25 72 ALA A N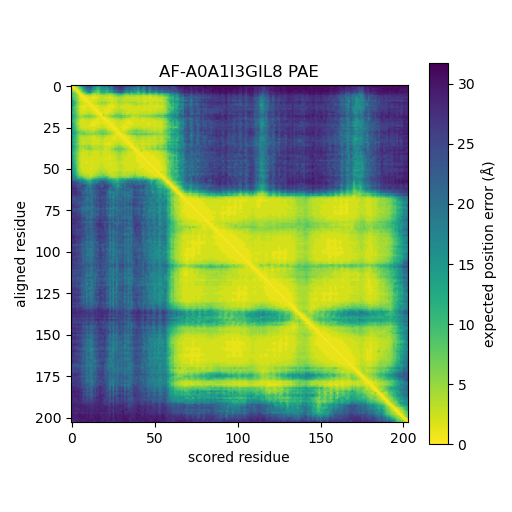 1
ATOM 561 C CA . ALA A 1 72 ? 10.221 -1.782 3.846 1.00 95.25 72 ALA A CA 1
ATOM 562 C C . ALA A 1 72 ? 9.774 -0.508 3.108 1.00 95.25 72 ALA A C 1
ATOM 564 O O . ALA A 1 72 ? 10.397 0.546 3.250 1.00 95.25 72 ALA A O 1
ATOM 565 N N . LEU A 1 73 ? 8.678 -0.581 2.349 1.00 95.19 73 LEU A N 1
ATOM 566 C CA . LEU A 1 73 ? 8.058 0.576 1.708 1.00 95.19 73 LEU A CA 1
ATOM 567 C C . LEU A 1 73 ? 7.561 1.589 2.753 1.00 95.19 73 LEU A C 1
ATOM 569 O O . LEU A 1 73 ? 7.842 2.780 2.613 1.00 95.19 73 LEU A O 1
ATOM 573 N N . GLN A 1 74 ? 6.892 1.124 3.814 1.00 97.00 74 GLN A N 1
ATOM 574 C CA . GLN A 1 74 ? 6.439 1.960 4.929 1.00 97.00 74 GLN A CA 1
ATOM 575 C C . GLN A 1 74 ? 7.616 2.671 5.604 1.00 97.00 74 GLN A C 1
ATOM 577 O O . GLN A 1 74 ? 7.579 3.891 5.757 1.00 97.00 74 GLN A O 1
ATOM 582 N N . ALA A 1 75 ? 8.688 1.946 5.933 1.00 96.56 75 ALA A N 1
ATOM 583 C CA . ALA A 1 75 ? 9.874 2.532 6.555 1.00 96.56 75 ALA A CA 1
ATOM 584 C C . ALA A 1 75 ? 10.495 3.644 5.688 1.00 96.56 75 ALA A C 1
ATOM 586 O O . ALA A 1 75 ? 10.768 4.740 6.178 1.00 96.56 75 ALA A O 1
ATOM 587 N N . ARG A 1 76 ? 10.656 3.402 4.379 1.00 95.75 76 ARG A N 1
ATOM 588 C CA . ARG A 1 76 ? 11.180 4.399 3.424 1.00 95.75 76 ARG A CA 1
ATOM 589 C C . ARG A 1 76 ? 10.267 5.620 3.304 1.00 95.75 76 ARG A C 1
ATOM 591 O O . ARG A 1 76 ? 10.751 6.747 3.200 1.00 95.75 76 ARG A O 1
ATOM 598 N N . TRP A 1 77 ? 8.955 5.403 3.299 1.00 96.69 77 TRP A N 1
ATOM 599 C CA . TRP A 1 77 ? 7.968 6.472 3.194 1.00 96.69 77 TRP A CA 1
ATOM 600 C C . TRP A 1 77 ? 7.928 7.348 4.452 1.00 96.69 77 TRP A C 1
ATOM 602 O O . TRP A 1 77 ? 7.961 8.574 4.337 1.00 96.69 77 TRP A O 1
ATOM 612 N N . LEU A 1 78 ? 7.944 6.741 5.643 1.00 96.56 78 LEU A N 1
ATOM 613 C CA . LEU A 1 78 ? 8.007 7.460 6.918 1.00 96.56 78 LEU A CA 1
ATOM 614 C C . LEU A 1 78 ? 9.314 8.251 7.049 1.00 96.56 78 LEU A C 1
ATOM 616 O O . LEU A 1 78 ? 9.267 9.433 7.380 1.00 96.56 78 LEU A O 1
ATOM 620 N N . LYS A 1 79 ? 10.454 7.649 6.682 1.00 95.62 79 LYS A N 1
ATOM 621 C CA . LYS A 1 79 ? 11.757 8.332 6.654 1.00 95.62 79 LYS A CA 1
ATOM 622 C C . LYS A 1 79 ? 11.735 9.566 5.747 1.00 95.62 79 LYS A C 1
ATOM 624 O O . LYS A 1 79 ? 12.182 10.637 6.136 1.00 95.62 79 LYS A O 1
ATOM 629 N N . ARG A 1 80 ? 11.125 9.463 4.558 1.00 94.31 80 ARG A N 1
ATOM 630 C CA . ARG A 1 80 ? 10.912 10.626 3.678 1.00 94.31 80 ARG A CA 1
ATOM 631 C C . ARG A 1 80 ? 10.054 11.705 4.345 1.00 94.31 80 ARG A C 1
ATOM 633 O O . ARG A 1 80 ? 10.315 12.888 4.131 1.00 94.31 80 ARG A O 1
ATOM 640 N N . HIS A 1 81 ? 9.007 11.325 5.073 1.00 93.88 81 HIS A N 1
ATOM 641 C CA . HIS A 1 81 ? 8.162 12.294 5.769 1.00 93.88 81 HIS A CA 1
ATOM 642 C C . HIS A 1 81 ? 8.933 13.067 6.838 1.00 93.88 81 HIS A C 1
ATOM 644 O O . HIS A 1 81 ? 8.727 14.269 6.971 1.00 93.88 81 HIS A O 1
ATOM 650 N N . GLU A 1 82 ? 9.839 12.396 7.536 1.00 91.44 82 GLU A N 1
ATOM 651 C CA . GLU A 1 82 ? 10.696 12.986 8.560 1.00 91.44 82 GLU A CA 1
ATOM 652 C C . GLU A 1 82 ? 11.790 13.882 7.956 1.00 91.44 82 GLU A C 1
ATOM 654 O O . GLU A 1 82 ? 11.879 15.059 8.289 1.00 91.44 82 GLU A O 1
ATOM 659 N N . GLU A 1 83 ? 12.565 13.370 6.999 1.00 92.62 83 GLU A N 1
ATOM 660 C CA . GLU A 1 83 ? 13.780 14.042 6.516 1.00 92.62 83 GLU A CA 1
ATOM 661 C C . GLU A 1 83 ? 13.521 15.057 5.395 1.00 92.62 83 GLU A C 1
ATOM 663 O O . GLU A 1 83 ? 14.168 16.101 5.325 1.00 92.62 83 GLU A O 1
ATOM 668 N N . ILE A 1 84 ? 12.581 14.752 4.494 1.00 92.25 84 ILE A N 1
ATOM 669 C CA . ILE A 1 84 ? 12.370 15.528 3.261 1.00 92.25 84 ILE A CA 1
ATOM 670 C C . ILE A 1 84 ? 11.128 16.403 3.384 1.00 92.25 84 ILE A C 1
ATOM 672 O O . ILE A 1 84 ? 11.186 17.600 3.130 1.00 92.25 84 ILE A O 1
ATOM 676 N N . VAL A 1 85 ? 9.989 15.814 3.762 1.00 91.56 85 VAL A N 1
ATOM 677 C CA . VAL A 1 85 ? 8.731 16.570 3.916 1.00 91.56 85 VAL A CA 1
ATOM 678 C C . VAL A 1 85 ? 8.738 17.386 5.212 1.00 91.56 85 VAL A C 1
ATOM 680 O O . VAL A 1 85 ? 7.961 18.327 5.328 1.00 91.56 85 VAL A O 1
ATOM 683 N N . ARG A 1 86 ? 9.603 17.035 6.177 1.00 91.81 86 ARG A N 1
ATOM 684 C CA . ARG A 1 86 ? 9.680 17.659 7.508 1.00 91.81 86 ARG A CA 1
ATOM 685 C C . ARG A 1 86 ? 8.325 17.688 8.219 1.00 91.81 86 ARG A C 1
ATOM 687 O O . ARG A 1 86 ? 7.940 18.667 8.851 1.00 91.81 86 ARG A O 1
ATOM 694 N N . SER A 1 87 ? 7.570 16.600 8.080 1.00 93.00 87 SER A N 1
ATOM 695 C CA . SER A 1 87 ? 6.327 16.396 8.820 1.00 93.00 87 SER A CA 1
ATOM 696 C C . SER A 1 87 ? 6.620 16.350 10.318 1.00 93.00 87 SER A C 1
ATOM 698 O O . SER A 1 87 ? 7.630 15.790 10.738 1.00 93.00 87 SER A O 1
ATOM 700 N N . SER A 1 88 ? 5.719 16.897 11.135 1.00 95.12 88 SER A N 1
ATOM 701 C CA . SER A 1 88 ? 5.882 16.854 12.589 1.00 95.12 88 SER A CA 1
ATOM 702 C C . SER A 1 88 ? 5.955 15.415 13.113 1.00 95.12 88 SER A C 1
ATOM 704 O O . SER A 1 88 ? 5.327 14.503 12.562 1.00 95.12 88 SER A O 1
ATOM 706 N N . VAL A 1 89 ? 6.654 15.217 14.235 1.00 93.69 89 VAL A N 1
ATOM 707 C CA . VAL A 1 89 ? 6.778 13.908 14.906 1.00 93.69 89 VAL A CA 1
ATOM 708 C C . VAL A 1 89 ? 5.404 13.289 15.178 1.00 93.69 89 VAL A C 1
ATOM 710 O O . VAL A 1 89 ? 5.191 12.094 14.969 1.00 93.69 89 VAL A O 1
ATOM 713 N N . GLN A 1 90 ? 4.430 14.112 15.579 1.00 94.44 90 GLN A N 1
ATOM 714 C CA . GLN A 1 90 ? 3.060 13.661 15.813 1.00 94.44 90 GLN A CA 1
ATOM 715 C C . GLN A 1 90 ? 2.402 13.128 14.532 1.00 94.44 90 GLN A C 1
ATOM 717 O O . GLN A 1 90 ? 1.745 12.088 14.570 1.00 94.44 90 GLN A O 1
ATOM 722 N N . THR A 1 91 ? 2.597 13.798 13.395 1.00 94.25 91 THR A N 1
ATOM 723 C CA . THR A 1 91 ? 2.076 13.353 12.095 1.00 94.25 91 THR A CA 1
ATOM 724 C C . THR A 1 91 ? 2.716 12.034 11.669 1.00 94.25 91 THR A C 1
ATOM 726 O O . THR A 1 91 ? 2.001 11.099 11.309 1.00 94.25 91 THR A O 1
ATOM 729 N N . VAL A 1 92 ? 4.040 11.904 11.799 1.00 95.25 92 VAL A N 1
ATOM 730 C CA . VAL A 1 92 ? 4.758 10.651 11.506 1.00 95.25 92 VAL A CA 1
ATOM 731 C C . VAL A 1 92 ? 4.255 9.510 12.398 1.00 95.25 92 VAL A C 1
ATOM 733 O O . VAL A 1 92 ? 4.012 8.407 11.905 1.00 95.25 92 VAL A O 1
ATOM 736 N N . ARG A 1 93 ? 4.013 9.766 13.692 1.00 94.88 93 ARG A N 1
ATOM 737 C CA . ARG A 1 93 ? 3.439 8.777 14.622 1.00 94.88 93 ARG A CA 1
ATOM 738 C C . ARG A 1 93 ? 2.038 8.333 14.197 1.00 94.88 93 ARG A C 1
ATOM 740 O O . ARG A 1 93 ? 1.757 7.136 14.222 1.00 94.88 93 ARG A O 1
ATOM 747 N N . ARG A 1 94 ? 1.174 9.263 13.774 1.00 94.31 94 ARG A N 1
ATOM 748 C CA . ARG A 1 94 ? -0.177 8.941 13.277 1.00 94.31 94 ARG A CA 1
ATOM 749 C C . ARG A 1 94 ? -0.128 8.120 11.987 1.00 94.31 94 ARG A C 1
ATOM 751 O O . ARG A 1 94 ? -0.818 7.110 11.894 1.00 94.31 94 ARG A O 1
ATOM 758 N N . TYR A 1 95 ? 0.731 8.484 11.036 1.00 96.75 95 TYR A N 1
ATOM 759 C CA . TYR A 1 95 ? 0.932 7.713 9.806 1.00 96.75 95 TYR A CA 1
ATOM 760 C C . TYR A 1 95 ? 1.480 6.312 10.069 1.00 96.75 95 TYR A C 1
ATOM 762 O O . TYR A 1 95 ? 1.022 5.346 9.455 1.00 96.75 95 TYR A O 1
ATOM 770 N N . ARG A 1 96 ? 2.424 6.180 11.006 1.00 96.69 96 ARG A N 1
ATOM 771 C CA . ARG A 1 96 ? 2.938 4.880 11.443 1.00 96.69 96 ARG A CA 1
ATOM 772 C C . ARG A 1 96 ? 1.820 4.019 12.024 1.00 96.69 96 ARG A C 1
ATOM 774 O O . ARG A 1 96 ? 1.663 2.890 11.585 1.00 96.69 96 ARG A O 1
ATOM 781 N N . ALA A 1 97 ? 1.013 4.563 12.936 1.00 94.44 97 ALA A N 1
ATOM 782 C CA . ALA A 1 97 ? -0.117 3.843 13.524 1.00 94.44 97 ALA A CA 1
ATOM 783 C C . ALA A 1 97 ? -1.148 3.418 12.463 1.00 94.44 97 ALA A C 1
ATOM 785 O O . ALA A 1 97 ? -1.542 2.258 12.416 1.00 94.44 97 ALA A O 1
ATOM 786 N N . ALA A 1 98 ? -1.517 4.322 11.552 1.00 95.56 98 ALA A N 1
ATOM 787 C CA . ALA A 1 98 ? -2.460 4.019 10.479 1.00 95.56 98 ALA A CA 1
ATOM 788 C C . ALA A 1 98 ? -1.950 2.907 9.546 1.00 95.56 98 ALA A C 1
ATOM 790 O O . ALA A 1 98 ? -2.668 1.955 9.250 1.00 95.56 98 ALA A O 1
ATOM 791 N N . THR A 1 99 ? -0.692 2.996 9.109 1.00 97.06 99 THR A N 1
ATOM 792 C CA . THR A 1 99 ? -0.087 1.984 8.227 1.00 97.06 99 THR A CA 1
ATOM 793 C C . THR A 1 99 ? 0.244 0.676 8.947 1.00 97.06 99 THR A C 1
ATOM 795 O O . THR A 1 99 ? 0.359 -0.350 8.283 1.00 97.06 99 THR A O 1
ATOM 798 N N . GLN A 1 100 ? 0.330 0.665 10.281 1.00 96.31 100 GLN A N 1
ATOM 799 C CA . GLN A 1 100 ? 0.515 -0.564 11.055 1.00 96.31 100 GLN A CA 1
ATOM 800 C C . GLN A 1 100 ? -0.654 -1.537 10.868 1.00 96.31 100 GLN A C 1
ATOM 802 O O . GLN A 1 100 ? -0.424 -2.736 10.764 1.00 96.31 100 GLN A O 1
ATOM 807 N N . HIS A 1 101 ? -1.890 -1.043 10.732 1.00 96.06 101 HIS A N 1
ATOM 808 C CA . HIS A 1 101 ? -3.038 -1.904 10.428 1.00 96.06 101 HIS A CA 1
ATOM 809 C C . HIS A 1 101 ? -2.851 -2.674 9.117 1.00 96.06 101 HIS A C 1
ATOM 811 O O . HIS A 1 101 ? -3.190 -3.854 9.047 1.00 96.06 101 HIS A O 1
ATOM 817 N N . LEU A 1 102 ? -2.273 -2.031 8.096 1.00 96.62 102 LEU A N 1
ATOM 818 C CA . LEU A 1 102 ? -1.954 -2.689 6.830 1.00 96.62 102 LEU A CA 1
ATOM 819 C C . LEU A 1 102 ? -0.864 -3.750 7.012 1.00 96.62 102 LEU A C 1
ATOM 821 O O . LEU A 1 102 ? -0.979 -4.832 6.447 1.00 96.62 102 LEU A O 1
ATOM 825 N N . LEU A 1 103 ? 0.177 -3.464 7.799 1.00 96.69 103 LEU A N 1
ATOM 826 C CA . LEU A 1 103 ? 1.234 -4.443 8.069 1.00 96.69 103 LEU A CA 1
ATOM 827 C C . LEU A 1 103 ? 0.684 -5.670 8.801 1.00 96.69 103 LEU A C 1
ATOM 829 O O . LEU A 1 103 ? 0.918 -6.785 8.349 1.00 96.69 103 LEU A O 1
ATOM 833 N N . ASN A 1 104 ? -0.119 -5.458 9.846 1.00 95.69 104 ASN A N 1
ATOM 834 C CA . ASN A 1 104 ? -0.756 -6.536 10.602 1.00 95.69 104 ASN A CA 1
ATOM 835 C C . ASN A 1 104 ? -1.676 -7.385 9.710 1.00 95.69 104 ASN A C 1
ATOM 837 O O . ASN A 1 104 ? -1.734 -8.601 9.855 1.00 95.69 104 ASN A O 1
ATOM 841 N N . PHE A 1 105 ? -2.399 -6.758 8.775 1.00 95.56 105 PHE A N 1
ATOM 842 C CA . PHE A 1 105 ? -3.233 -7.470 7.804 1.00 95.56 105 PHE A CA 1
ATOM 843 C C . PHE A 1 105 ? -2.400 -8.336 6.850 1.00 95.56 105 PHE A C 1
ATOM 845 O O . PHE A 1 105 ? -2.741 -9.489 6.600 1.00 95.56 105 PHE A O 1
ATOM 852 N N . VAL A 1 106 ? -1.294 -7.795 6.337 1.00 95.06 106 VAL A N 1
ATOM 8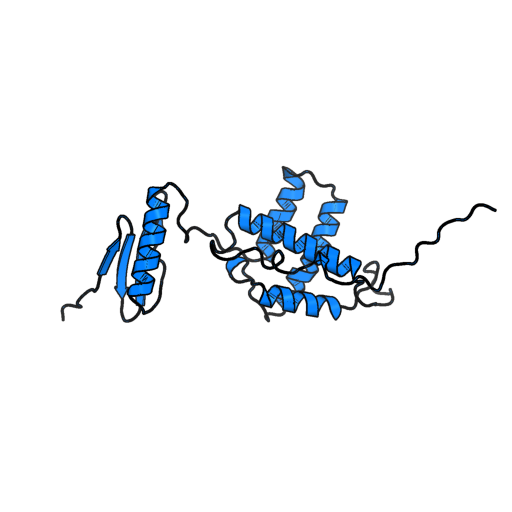53 C CA . VAL A 1 106 ? -0.379 -8.515 5.441 1.00 95.06 106 VAL A CA 1
ATOM 854 C C . VAL A 1 106 ? 0.301 -9.686 6.158 1.00 95.06 106 VAL A C 1
ATOM 856 O O . VAL A 1 106 ? 0.440 -10.762 5.580 1.00 95.06 106 VAL A O 1
ATOM 859 N N . GLU A 1 107 ? 0.663 -9.509 7.428 1.00 94.19 107 GLU A N 1
ATOM 860 C CA . GLU A 1 107 ? 1.312 -10.524 8.267 1.00 94.19 107 GLU A CA 1
ATOM 861 C C . GLU A 1 107 ? 0.423 -11.750 8.544 1.00 94.19 107 GLU A C 1
ATOM 863 O O . GLU A 1 107 ? 0.937 -12.833 8.807 1.00 94.19 107 GLU A O 1
ATOM 868 N N . GLN A 1 108 ? -0.902 -11.648 8.369 1.00 92.38 108 GLN A N 1
ATOM 869 C CA . GLN A 1 108 ? -1.807 -12.810 8.432 1.00 92.38 108 GLN A CA 1
ATOM 870 C C . GLN A 1 108 ? -1.563 -13.839 7.311 1.00 92.38 108 GLN A C 1
ATOM 872 O O . GLN A 1 108 ? -2.206 -14.888 7.298 1.00 92.38 108 GLN A O 1
ATOM 877 N N . GLY A 1 109 ? -0.701 -13.536 6.331 1.00 86.38 109 GLY A N 1
ATOM 878 C CA . GLY A 1 109 ? -0.302 -14.461 5.266 1.00 86.38 109 GLY A CA 1
ATOM 879 C C . GLY A 1 109 ? -1.371 -14.708 4.197 1.00 86.38 109 GLY A C 1
ATOM 880 O O . GLY A 1 109 ? -1.183 -15.545 3.317 1.00 86.38 109 GLY A O 1
ATOM 881 N N . ARG A 1 110 ? -2.496 -13.984 4.247 1.00 85.69 110 ARG A N 1
ATOM 882 C CA . ARG A 1 110 ? -3.619 -14.123 3.299 1.00 85.69 110 ARG A CA 1
ATOM 883 C C . ARG A 1 110 ? -3.447 -13.301 2.022 1.00 85.69 110 ARG A C 1
ATOM 885 O O . ARG A 1 110 ? -4.148 -13.544 1.045 1.00 85.69 110 ARG A O 1
ATOM 892 N N . VAL A 1 111 ? -2.532 -12.333 2.029 1.00 91.56 111 VAL A N 1
ATOM 893 C CA . VAL A 1 111 ? -2.277 -11.417 0.910 1.00 91.56 111 VAL A CA 1
ATOM 894 C C . VAL A 1 111 ? -0.774 -11.276 0.644 1.00 91.56 111 VAL A C 1
ATOM 896 O O . VAL A 1 111 ? 0.038 -11.547 1.530 1.00 91.56 111 VAL A O 1
ATOM 899 N N . PRO A 1 112 ? -0.359 -10.843 -0.560 1.00 90.44 112 PRO A N 1
ATOM 900 C CA . PRO A 1 112 ? 1.054 -10.685 -0.883 1.00 90.44 112 PRO A CA 1
ATOM 901 C C . PRO A 1 112 ? 1.759 -9.620 -0.030 1.00 90.44 112 PRO A C 1
ATOM 903 O O . PRO A 1 112 ? 1.300 -8.486 0.076 1.00 90.44 112 PRO A O 1
ATOM 906 N N . GLU A 1 113 ? 2.956 -9.944 0.468 1.00 91.38 113 GLU A N 1
ATOM 907 C CA . GLU A 1 113 ? 3.807 -8.995 1.209 1.00 91.38 113 GLU A CA 1
ATOM 908 C C . GLU A 1 113 ? 4.471 -7.927 0.336 1.00 91.38 113 GLU A C 1
ATOM 910 O O . GLU A 1 113 ? 5.025 -6.951 0.848 1.00 91.38 113 GLU A O 1
ATOM 915 N N . ARG A 1 114 ? 4.515 -8.139 -0.980 1.00 90.81 114 ARG A N 1
ATOM 916 C CA . ARG A 1 114 ? 5.243 -7.273 -1.911 1.00 90.81 114 ARG A CA 1
ATOM 917 C C . ARG A 1 114 ? 4.303 -6.256 -2.539 1.00 90.81 114 ARG A C 1
ATOM 919 O O . ARG A 1 114 ? 3.217 -6.615 -2.992 1.00 90.81 114 ARG A O 1
ATOM 926 N N . SER A 1 115 ? 4.757 -5.007 -2.623 1.00 89.75 115 SER A N 1
ATOM 927 C CA . SER A 1 115 ? 3.960 -3.894 -3.147 1.00 89.75 115 SER A CA 1
ATOM 928 C C . SER A 1 115 ? 3.529 -4.091 -4.601 1.00 89.75 115 SER A C 1
ATOM 930 O O . SER A 1 115 ? 2.422 -3.706 -4.950 1.00 89.75 115 SER A O 1
ATOM 932 N N . ASP A 1 116 ? 4.352 -4.742 -5.430 1.00 86.19 116 ASP A N 1
ATOM 933 C CA . ASP A 1 116 ? 4.061 -5.016 -6.846 1.00 86.19 116 ASP A CA 1
ATOM 934 C C . ASP A 1 116 ? 2.936 -6.037 -7.058 1.00 86.19 116 ASP A C 1
ATOM 936 O O . ASP A 1 116 ? 2.342 -6.103 -8.133 1.00 86.19 116 ASP A O 1
ATOM 940 N N . ARG A 1 117 ? 2.657 -6.857 -6.041 1.00 89.38 117 ARG A N 1
ATOM 941 C CA . ARG A 1 117 ? 1.631 -7.906 -6.084 1.00 89.38 117 ARG A CA 1
ATOM 942 C C . ARG A 1 117 ? 0.388 -7.554 -5.278 1.00 89.38 117 ARG A C 1
ATOM 944 O O . ARG A 1 117 ? -0.599 -8.280 -5.357 1.00 89.38 117 ARG A O 1
ATOM 951 N N . PHE A 1 118 ? 0.427 -6.470 -4.509 1.00 91.31 118 PHE A N 1
ATOM 952 C CA . PHE A 1 118 ? -0.737 -5.972 -3.795 1.00 91.31 118 PHE A CA 1
ATOM 953 C C . PHE A 1 118 ? -1.665 -5.269 -4.796 1.00 91.31 118 PHE A C 1
ATOM 955 O O . PHE A 1 118 ? -1.233 -4.413 -5.562 1.00 91.31 118 PHE A O 1
ATOM 962 N N . ARG A 1 119 ? -2.934 -5.672 -4.828 1.00 90.00 119 ARG A N 1
ATOM 963 C CA . ARG A 1 119 ? -3.899 -5.349 -5.889 1.00 90.00 119 ARG A CA 1
ATOM 964 C C . ARG A 1 119 ? -5.195 -4.848 -5.265 1.00 90.00 119 ARG A C 1
ATOM 966 O O . ARG A 1 119 ? -5.334 -4.884 -4.041 1.00 90.00 119 ARG A O 1
ATOM 973 N N . VAL A 1 120 ? -6.121 -4.380 -6.098 1.00 89.31 120 VAL A N 1
ATOM 974 C CA . VAL A 1 120 ? -7.407 -3.828 -5.652 1.00 89.31 120 VAL A CA 1
ATOM 975 C C . VAL A 1 120 ? -8.186 -4.853 -4.828 1.00 89.31 120 VAL A C 1
ATOM 977 O O . VAL A 1 120 ? -8.695 -4.502 -3.769 1.00 89.31 120 VAL A O 1
ATOM 980 N N . GLU A 1 121 ? -8.169 -6.135 -5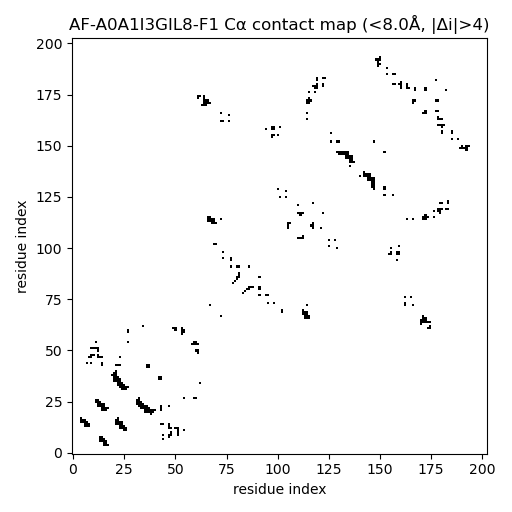.207 1.00 89.81 121 GLU A N 1
ATOM 981 C CA . GLU A 1 121 ? -8.892 -7.181 -4.469 1.00 89.81 121 GLU A CA 1
ATOM 982 C C . GLU A 1 121 ? -8.344 -7.339 -3.037 1.00 89.81 121 GLU A C 1
ATOM 984 O O . GLU A 1 121 ? -9.092 -7.560 -2.085 1.00 89.81 121 GLU A O 1
ATOM 989 N N . HIS A 1 122 ? -7.031 -7.163 -2.854 1.00 93.44 122 HIS A N 1
ATOM 990 C CA . HIS A 1 122 ? -6.392 -7.169 -1.534 1.00 93.44 122 HIS A CA 1
ATOM 991 C C . HIS A 1 122 ? -6.741 -5.913 -0.722 1.00 93.44 122 HIS A C 1
ATOM 993 O O . HIS A 1 122 ? -6.895 -5.988 0.497 1.00 93.44 122 HIS A O 1
ATOM 999 N N . ALA A 1 123 ? -6.895 -4.762 -1.382 1.00 92.81 123 ALA A N 1
ATOM 1000 C CA . ALA A 1 123 ? -7.335 -3.531 -0.735 1.00 92.81 123 ALA A CA 1
ATOM 1001 C C . ALA A 1 123 ? -8.802 -3.628 -0.273 1.00 92.81 123 ALA A C 1
ATOM 1003 O O . ALA A 1 123 ? -9.114 -3.215 0.840 1.00 92.81 123 ALA A O 1
ATOM 1004 N N . GLU A 1 124 ? -9.688 -4.247 -1.056 1.00 91.31 124 GLU A N 1
ATOM 1005 C CA . GLU A 1 124 ? -11.073 -4.529 -0.649 1.00 91.31 124 GLU A CA 1
ATOM 1006 C C . GLU A 1 124 ? -11.142 -5.481 0.552 1.00 91.31 124 GLU A C 1
ATOM 1008 O O . GLU A 1 124 ? -11.892 -5.242 1.503 1.00 91.31 124 GLU A O 1
ATOM 1013 N N . GLN A 1 125 ? -10.328 -6.542 0.552 1.00 92.69 125 GLN A N 1
ATOM 1014 C CA . GLN A 1 125 ? -10.202 -7.435 1.708 1.00 92.69 125 GLN A CA 1
ATOM 1015 C C . GLN A 1 125 ? -9.703 -6.685 2.947 1.00 92.69 125 GLN A C 1
ATOM 1017 O O . GLN A 1 125 ? -10.210 -6.913 4.045 1.00 92.69 125 GLN A O 1
ATOM 1022 N N . PHE A 1 126 ? -8.767 -5.750 2.774 1.00 95.06 126 PHE A N 1
ATOM 1023 C CA . PHE A 1 126 ? -8.290 -4.906 3.863 1.00 95.06 126 PHE A CA 1
ATOM 1024 C C . PHE A 1 126 ? -9.393 -3.997 4.426 1.00 95.06 126 PHE A C 1
ATOM 1026 O O . PHE A 1 126 ? -9.502 -3.865 5.642 1.00 95.06 126 PHE A O 1
ATOM 1033 N N . VAL A 1 127 ? -10.272 -3.433 3.589 1.00 92.75 127 VAL A N 1
ATOM 1034 C CA . VAL A 1 127 ? -11.445 -2.669 4.064 1.00 92.75 127 VAL A CA 1
ATOM 1035 C C . VAL A 1 127 ? -12.349 -3.542 4.938 1.00 92.75 127 VAL A C 1
ATOM 1037 O O . VAL A 1 127 ? -12.762 -3.118 6.018 1.00 92.75 127 VAL A O 1
ATOM 1040 N N . ARG A 1 128 ? -12.627 -4.782 4.512 1.00 91.69 128 ARG A N 1
ATOM 1041 C CA . ARG A 1 128 ? -13.423 -5.738 5.306 1.00 91.69 128 ARG A CA 1
ATOM 1042 C C . ARG A 1 128 ? -12.733 -6.089 6.624 1.00 91.69 128 ARG A C 1
ATOM 1044 O O . ARG A 1 128 ? -13.397 -6.186 7.649 1.00 91.69 128 ARG A O 1
ATOM 1051 N N . TYR A 1 129 ? -11.411 -6.244 6.608 1.00 93.75 129 TYR A N 1
ATOM 1052 C CA . TYR A 1 129 ? -10.620 -6.451 7.819 1.00 93.75 129 TYR A CA 1
ATOM 1053 C C . TYR A 1 129 ? -10.756 -5.272 8.795 1.00 93.75 129 TYR A C 1
ATOM 1055 O O . TYR A 1 129 ? -11.026 -5.495 9.972 1.00 93.75 129 TYR A O 1
ATOM 1063 N N . LEU A 1 130 ? -10.649 -4.030 8.311 1.00 92.94 130 LEU A N 1
ATOM 1064 C CA . LEU A 1 130 ? -10.784 -2.834 9.146 1.00 92.94 130 LEU A CA 1
ATOM 1065 C C . LEU A 1 130 ? -12.178 -2.700 9.774 1.00 92.94 130 LEU A C 1
ATOM 1067 O O . LEU A 1 130 ? -12.270 -2.339 10.943 1.00 92.94 130 LEU A O 1
ATOM 1071 N N . ARG A 1 131 ? -13.247 -3.025 9.034 1.00 90.56 131 ARG A N 1
ATOM 1072 C CA . ARG A 1 131 ? -14.631 -2.982 9.549 1.00 90.56 131 ARG A CA 1
ATOM 1073 C C . ARG A 1 131 ? -14.898 -3.980 10.676 1.00 90.56 131 ARG A C 1
ATOM 1075 O O . ARG A 1 131 ? -15.745 -3.726 11.521 1.00 90.56 131 ARG A O 1
ATOM 1082 N N . ASN A 1 132 ? -14.162 -5.088 10.707 1.00 91.19 132 ASN A N 1
ATOM 1083 C CA . ASN A 1 132 ? -14.280 -6.108 11.752 1.00 91.19 132 ASN A CA 1
ATOM 1084 C C . ASN A 1 132 ? -13.287 -5.900 12.909 1.00 91.19 132 ASN A C 1
ATOM 1086 O O . ASN A 1 132 ? -13.221 -6.721 13.824 1.00 91.19 132 ASN A O 1
ATOM 1090 N N . LEU A 1 133 ? -12.474 -4.840 12.866 1.00 90.75 133 LEU A N 1
ATOM 1091 C CA . LEU A 1 133 ? -11.436 -4.596 13.856 1.00 90.75 133 LEU A CA 1
ATOM 1092 C C . LEU A 1 133 ? -12.028 -3.954 15.118 1.00 90.75 133 LEU A C 1
ATOM 1094 O O . LEU A 1 133 ? -12.631 -2.881 15.060 1.00 90.75 133 LEU A O 1
ATOM 1098 N N . LEU A 1 134 ? -11.774 -4.572 16.271 1.00 89.25 134 LEU A N 1
ATOM 1099 C CA . LEU A 1 134 ? -12.054 -3.990 17.581 1.00 89.25 134 LEU A CA 1
ATOM 1100 C C . LEU A 1 134 ? -10.790 -3.316 18.124 1.00 89.25 134 LEU A C 1
ATOM 1102 O O . LEU A 1 134 ? -9.729 -3.935 18.202 1.00 89.25 134 LEU A O 1
ATOM 1106 N N . ILE A 1 135 ? -10.901 -2.042 18.496 1.00 86.31 135 ILE A N 1
ATOM 1107 C CA . ILE A 1 135 ? -9.796 -1.220 18.988 1.00 86.31 135 ILE A CA 1
ATOM 1108 C C . ILE A 1 135 ? -10.126 -0.546 20.316 1.00 86.31 135 ILE A C 1
ATOM 1110 O O . ILE A 1 135 ? -11.238 -0.071 20.547 1.00 86.31 135 ILE A O 1
ATOM 1114 N N . ALA A 1 136 ? -9.117 -0.430 21.174 1.00 83.50 136 ALA A N 1
ATOM 1115 C CA . ALA A 1 136 ? -9.158 0.470 22.317 1.00 83.50 136 ALA A CA 1
ATOM 1116 C C . ALA A 1 136 ? -8.956 1.923 21.826 1.00 83.50 136 ALA A C 1
ATOM 1118 O O . ALA A 1 136 ? -7.954 2.187 21.156 1.00 83.50 136 ALA A O 1
ATOM 1119 N N . PRO A 1 137 ? -9.834 2.889 22.166 1.00 71.88 137 PRO A N 1
ATOM 1120 C CA . PRO A 1 137 ? -9.783 4.264 21.648 1.00 71.88 137 PRO A CA 1
ATOM 1121 C C . PRO A 1 137 ? -8.426 4.965 21.800 1.00 71.88 137 PRO A C 1
ATOM 1123 O O . PRO A 1 137 ? -8.003 5.684 20.900 1.00 71.88 137 PRO A O 1
ATOM 1126 N N . ASN A 1 138 ? -7.743 4.725 22.923 1.00 73.56 138 ASN A N 1
ATOM 1127 C CA . ASN A 1 138 ? -6.453 5.336 23.256 1.00 73.56 138 ASN A CA 1
ATOM 1128 C C . ASN A 1 138 ? -5.299 4.320 23.256 1.00 73.56 138 ASN A C 1
ATOM 1130 O O . ASN A 1 138 ? -4.199 4.640 23.700 1.00 73.56 138 ASN A O 1
ATOM 1134 N N . GLY A 1 139 ? -5.550 3.081 22.816 1.00 69.75 139 GLY A N 1
ATOM 1135 C CA . GLY A 1 139 ? -4.573 1.990 22.886 1.00 69.75 139 GLY A CA 1
ATOM 1136 C C . GLY A 1 139 ? -4.226 1.533 24.309 1.00 69.75 139 GLY A C 1
ATOM 1137 O O . GLY A 1 139 ? -3.283 0.769 24.480 1.00 69.75 139 GLY A O 1
ATOM 1138 N N . HIS A 1 140 ? -4.961 1.992 25.327 1.00 73.38 140 HIS A N 1
ATOM 1139 C CA . HIS A 1 140 ? -4.758 1.547 26.700 1.00 73.38 140 HIS A CA 1
ATOM 1140 C C . HIS A 1 140 ? -5.342 0.131 26.879 1.00 73.38 140 HIS A C 1
ATOM 1142 O O . HIS A 1 140 ? -6.506 -0.067 26.518 1.00 73.38 140 HIS A O 1
ATOM 1148 N N . PRO A 1 141 ? -4.596 -0.834 27.456 1.00 75.56 141 PRO A N 1
ATOM 1149 C CA . PRO A 1 141 ? -5.028 -2.234 27.557 1.00 75.56 141 PRO A CA 1
ATOM 1150 C C . PRO A 1 141 ? -6.361 -2.420 28.288 1.00 75.56 141 PRO A C 1
ATOM 1152 O O . PRO A 1 141 ? -7.149 -3.284 27.928 1.00 75.56 141 PRO A O 1
ATOM 1155 N N . ASN A 1 142 ? -6.630 -1.565 29.280 1.00 80.00 142 ASN A N 1
ATOM 1156 C CA . ASN A 1 142 ? -7.839 -1.650 30.107 1.00 80.00 142 ASN A CA 1
ATOM 1157 C C . ASN A 1 142 ? -9.013 -0.823 29.559 1.00 80.00 142 ASN A C 1
ATOM 1159 O O . ASN A 1 142 ? -10.037 -0.698 30.225 1.00 80.00 142 ASN A O 1
ATOM 1163 N N . SER A 1 143 ? -8.865 -0.174 28.401 1.00 82.25 143 SER A N 1
ATOM 1164 C CA . SER A 1 143 ? -9.982 0.561 27.809 1.00 82.25 143 SER A CA 1
ATOM 1165 C C . SER A 1 143 ? -10.968 -0.397 27.143 1.00 82.25 143 SER A C 1
ATOM 1167 O O . SER A 1 143 ? -10.537 -1.364 26.513 1.00 82.25 143 SER A O 1
ATOM 1169 N N . PRO A 1 144 ? -12.279 -0.103 27.198 1.00 81.62 144 PRO A N 1
ATOM 1170 C CA . PRO A 1 144 ? -13.262 -0.880 26.462 1.00 81.62 144 PRO A CA 1
ATOM 1171 C C . PRO A 1 144 ? -12.936 -0.833 24.967 1.00 81.62 144 PRO A C 1
ATOM 1173 O O . PRO A 1 144 ? -12.685 0.237 24.397 1.00 81.62 144 PRO A O 1
ATOM 1176 N N . VAL A 1 145 ? -12.910 -2.009 24.345 1.00 88.19 145 VAL A N 1
ATOM 1177 C CA . VAL A 1 145 ? -12.721 -2.137 22.903 1.00 88.19 145 VAL A CA 1
ATOM 1178 C C . VAL A 1 145 ? -14.018 -1.791 22.186 1.00 88.19 145 VAL A C 1
ATOM 1180 O O . VAL A 1 145 ? -15.109 -2.124 22.642 1.00 88.19 145 VAL A O 1
ATOM 1183 N N . ARG A 1 146 ? -13.898 -1.111 21.052 1.00 86.00 146 ARG A N 1
ATOM 1184 C CA . ARG A 1 146 ? -15.025 -0.764 20.185 1.00 86.00 146 ARG A CA 1
ATOM 1185 C C . ARG A 1 146 ? -14.659 -0.988 18.722 1.00 86.00 146 ARG A C 1
ATOM 1187 O O . ARG A 1 146 ? -13.466 -0.975 18.409 1.00 86.00 146 ARG A O 1
ATOM 1194 N N . PRO A 1 147 ? -15.639 -1.135 17.821 1.00 88.88 147 PRO A N 1
ATOM 1195 C CA . PRO A 1 147 ? -15.375 -1.106 16.391 1.00 88.88 147 PRO A CA 1
ATOM 1196 C C . PRO A 1 147 ? -14.605 0.152 15.981 1.00 88.88 147 PRO A C 1
ATOM 1198 O O . PRO A 1 147 ? -14.748 1.232 16.570 1.00 88.88 147 PRO A O 1
ATOM 1201 N N . LEU A 1 148 ? -13.750 0.003 14.975 1.00 88.50 148 LEU A N 1
ATOM 1202 C CA . LEU A 1 148 ? -13.063 1.127 14.364 1.00 88.50 148 LEU A CA 1
ATOM 1203 C C . LEU A 1 148 ? -14.087 2.039 13.671 1.00 88.50 148 LEU A C 1
ATOM 1205 O O . LEU A 1 148 ? -14.760 1.618 12.739 1.00 88.50 148 LEU A O 1
ATOM 1209 N N . LEU A 1 149 ? -14.160 3.298 14.109 1.00 88.44 149 LEU A N 1
ATOM 1210 C CA . LEU A 1 149 ? -15.074 4.294 13.539 1.00 88.44 149 LEU A CA 1
ATOM 1211 C C . LEU A 1 149 ? -14.807 4.512 12.044 1.00 88.44 149 LEU A C 1
ATOM 1213 O O . LEU A 1 149 ? -13.643 4.565 11.631 1.00 88.44 149 LEU A O 1
ATOM 1217 N N . ASP A 1 150 ? -15.853 4.801 11.268 1.00 86.81 150 ASP A N 1
ATOM 1218 C CA . ASP A 1 150 ? -15.757 5.047 9.819 1.00 86.81 150 ASP A CA 1
ATOM 1219 C C . ASP A 1 150 ? -14.733 6.129 9.454 1.00 86.81 150 ASP A C 1
ATOM 1221 O O . ASP A 1 150 ? -13.927 5.962 8.536 1.00 86.81 150 ASP A O 1
ATOM 1225 N N . LYS A 1 151 ? -14.681 7.225 10.226 1.00 87.12 151 LYS A N 1
ATOM 1226 C CA . LYS A 1 151 ? -13.663 8.278 10.040 1.00 87.12 151 LYS A CA 1
ATOM 1227 C C . LYS A 1 151 ? -12.237 7.744 10.215 1.00 87.12 151 LYS A C 1
ATOM 1229 O O . LYS A 1 151 ? -11.323 8.186 9.521 1.00 87.12 151 LYS A O 1
ATOM 1234 N N . GLY A 1 152 ? -12.040 6.804 11.138 1.00 90.31 152 GLY A N 1
ATOM 1235 C CA . GLY A 1 152 ? -10.763 6.128 11.357 1.00 90.31 152 GLY A CA 1
ATOM 1236 C C . GLY A 1 152 ? -10.398 5.209 10.193 1.00 90.31 152 GLY A C 1
ATOM 1237 O O . GLY A 1 152 ? -9.265 5.262 9.714 1.00 90.31 152 GLY A O 1
ATOM 1238 N N . ILE A 1 153 ? -11.366 4.437 9.687 1.00 91.94 153 ILE A N 1
ATOM 1239 C CA . ILE A 1 153 ? -11.202 3.601 8.489 1.00 91.94 153 ILE A CA 1
ATOM 1240 C C . ILE A 1 153 ? -10.784 4.474 7.300 1.00 91.94 153 ILE A C 1
ATOM 1242 O O . ILE A 1 153 ? -9.757 4.210 6.676 1.00 91.94 153 ILE A O 1
ATOM 1246 N N . LEU A 1 154 ? -11.518 5.556 7.030 1.00 92.06 154 LEU A N 1
ATOM 1247 C CA . LEU A 1 154 ? -11.202 6.501 5.958 1.00 92.06 154 LEU A CA 1
ATOM 1248 C C . LEU A 1 154 ? -9.792 7.077 6.087 1.00 92.06 154 LEU A C 1
ATOM 1250 O O . LEU A 1 154 ? -9.037 7.079 5.113 1.00 92.06 154 LEU A O 1
ATOM 1254 N N . TYR A 1 155 ? -9.407 7.511 7.289 1.00 93.31 155 TYR A N 1
ATOM 1255 C CA . TYR A 1 155 ? -8.065 8.031 7.542 1.00 93.31 155 TYR A CA 1
ATOM 1256 C C . TYR A 1 155 ? -6.973 6.991 7.242 1.00 93.31 155 TYR A C 1
ATOM 1258 O O . TYR A 1 155 ? -5.967 7.304 6.594 1.00 93.31 155 TYR A O 1
ATOM 1266 N N . ILE A 1 156 ? -7.171 5.740 7.666 1.00 95.38 156 ILE A N 1
ATOM 1267 C CA . ILE A 1 156 ? -6.238 4.639 7.393 1.00 95.38 156 ILE A CA 1
ATOM 1268 C C . ILE A 1 156 ? -6.124 4.387 5.888 1.00 95.38 156 ILE A C 1
ATOM 1270 O O . ILE A 1 156 ? -5.009 4.315 5.364 1.00 95.38 156 ILE A O 1
ATOM 1274 N N . LEU A 1 157 ? -7.250 4.309 5.177 1.00 95.44 157 LEU A N 1
ATOM 1275 C CA . LEU A 1 157 ? -7.275 4.058 3.734 1.00 95.44 157 LEU A CA 1
ATOM 1276 C C . LEU A 1 157 ? -6.624 5.196 2.940 1.00 95.44 157 LEU A C 1
ATOM 1278 O O . LEU A 1 157 ? -5.820 4.936 2.046 1.00 95.44 157 LEU A O 1
ATOM 1282 N N . GLN A 1 158 ? -6.882 6.455 3.303 1.00 94.44 158 GLN A N 1
ATOM 1283 C CA . GLN A 1 158 ? -6.223 7.617 2.697 1.00 94.44 158 GLN A CA 1
ATOM 1284 C C . GLN A 1 158 ? -4.709 7.610 2.943 1.00 94.44 158 GLN A C 1
ATOM 1286 O O . GLN A 1 158 ? -3.921 7.903 2.039 1.00 94.44 158 GLN A O 1
ATOM 1291 N N . THR A 1 159 ? -4.282 7.219 4.145 1.00 96.06 159 THR A N 1
ATOM 1292 C CA . THR A 1 159 ? -2.857 7.086 4.472 1.00 96.06 159 THR A CA 1
ATOM 1293 C C . THR A 1 159 ? -2.206 5.979 3.634 1.00 96.06 159 THR A C 1
ATOM 1295 O O . THR A 1 159 ? -1.135 6.187 3.060 1.00 96.06 159 THR A O 1
ATOM 1298 N N . CYS A 1 160 ? -2.874 4.832 3.469 1.00 96.12 160 CYS A N 1
ATOM 1299 C CA . CYS A 1 160 ? -2.411 3.748 2.598 1.00 96.12 160 CYS A CA 1
ATOM 1300 C C . CYS A 1 160 ? -2.371 4.173 1.119 1.00 96.12 160 CYS A C 1
ATOM 1302 O O . CYS A 1 160 ? -1.408 3.864 0.415 1.00 96.12 160 CYS A O 1
ATOM 1304 N N . ARG A 1 161 ? -3.347 4.967 0.654 1.00 95.12 161 ARG A N 1
ATOM 1305 C CA . ARG A 1 161 ? -3.327 5.583 -0.683 1.00 95.12 161 ARG A CA 1
ATOM 1306 C C . ARG A 1 161 ? -2.091 6.458 -0.866 1.00 95.12 161 ARG A C 1
ATOM 1308 O O . ARG A 1 161 ? -1.409 6.329 -1.879 1.00 95.12 161 ARG A O 1
ATOM 1315 N N . SER A 1 162 ? -1.743 7.290 0.114 1.00 94.81 162 SER A N 1
ATOM 1316 C CA . SER A 1 162 ? -0.518 8.103 0.074 1.00 94.81 162 SER A CA 1
ATOM 1317 C C . SER A 1 162 ? 0.760 7.249 0.019 1.00 94.81 162 SER A C 1
ATOM 1319 O O . SER A 1 162 ? 1.639 7.500 -0.811 1.00 94.81 162 SER A O 1
ATOM 1321 N N . LEU A 1 163 ? 0.831 6.185 0.826 1.00 96.12 163 LEU A N 1
ATOM 1322 C CA . LEU A 1 163 ? 1.939 5.223 0.824 1.00 96.12 163 LEU A CA 1
ATOM 1323 C C . LEU A 1 163 ? 2.128 4.557 -0.552 1.00 96.12 163 LEU A C 1
ATOM 1325 O O . LEU A 1 163 ? 3.243 4.503 -1.073 1.00 96.12 163 LEU A O 1
ATOM 1329 N N . PHE A 1 164 ? 1.049 4.084 -1.179 1.00 94.00 164 PHE A N 1
ATOM 1330 C CA . PHE A 1 164 ? 1.125 3.445 -2.498 1.00 94.00 164 PHE A CA 1
ATOM 1331 C C . PHE A 1 164 ? 1.354 4.448 -3.637 1.00 94.00 164 PHE A C 1
ATOM 1333 O O . PHE A 1 164 ? 2.016 4.115 -4.617 1.00 94.00 164 PHE A O 1
ATOM 1340 N N . ASN A 1 165 ? 0.934 5.707 -3.491 1.00 92.38 165 ASN A N 1
ATOM 1341 C CA . ASN A 1 165 ? 1.337 6.775 -4.411 1.00 92.38 165 ASN A CA 1
ATOM 1342 C C . ASN A 1 165 ? 2.847 7.029 -4.348 1.00 92.38 165 ASN A C 1
ATOM 1344 O O . ASN A 1 165 ? 3.488 7.267 -5.373 1.00 92.38 165 ASN A O 1
ATOM 1348 N N . PHE A 1 166 ? 3.440 6.967 -3.153 1.00 92.25 166 PHE A N 1
ATOM 1349 C CA . PHE A 1 166 ? 4.892 7.018 -3.012 1.00 92.25 166 PHE A CA 1
ATOM 1350 C C . PHE A 1 166 ? 5.569 5.817 -3.688 1.00 92.25 166 PHE A C 1
ATOM 1352 O O . PHE A 1 166 ? 6.554 6.012 -4.402 1.00 92.25 166 PHE A O 1
ATOM 1359 N N . ALA A 1 167 ? 5.012 4.610 -3.541 1.00 90.75 167 ALA A N 1
ATOM 1360 C CA . ALA A 1 167 ? 5.494 3.410 -4.227 1.00 90.75 167 ALA A CA 1
ATOM 1361 C C . ALA A 1 167 ? 5.459 3.557 -5.755 1.00 90.75 167 ALA A C 1
ATOM 1363 O O . ALA A 1 167 ? 6.441 3.238 -6.424 1.00 90.75 167 ALA A O 1
ATOM 1364 N N . ALA A 1 168 ? 4.367 4.099 -6.302 1.00 87.50 168 ALA A N 1
ATOM 1365 C CA . ALA A 1 168 ? 4.226 4.373 -7.730 1.00 87.50 168 ALA A CA 1
ATOM 1366 C C . ALA A 1 168 ? 5.327 5.327 -8.222 1.00 87.50 168 ALA A C 1
ATOM 1368 O O . ALA A 1 168 ? 6.057 5.017 -9.162 1.00 87.50 168 ALA A O 1
ATOM 1369 N N . LYS A 1 169 ? 5.528 6.451 -7.517 1.00 87.31 169 LYS A N 1
ATOM 1370 C CA . LYS A 1 169 ? 6.563 7.450 -7.846 1.00 87.31 169 LYS A CA 1
ATOM 1371 C C . LYS A 1 169 ? 7.987 6.891 -7.778 1.00 87.31 169 LYS A C 1
ATOM 1373 O O . LYS A 1 169 ? 8.862 7.357 -8.501 1.00 87.31 169 LYS A O 1
ATOM 1378 N N . ARG A 1 170 ? 8.232 5.911 -6.905 1.00 85.88 170 ARG A N 1
ATOM 1379 C CA . ARG A 1 170 ? 9.531 5.241 -6.731 1.00 85.88 170 ARG A CA 1
ATOM 1380 C C . ARG A 1 170 ? 9.686 3.965 -7.567 1.00 85.88 170 ARG A C 1
ATOM 1382 O O . ARG A 1 170 ? 10.707 3.302 -7.434 1.00 85.88 170 ARG A O 1
ATOM 1389 N N . ARG A 1 171 ? 8.721 3.646 -8.442 1.00 80.06 171 ARG A N 1
ATOM 1390 C CA . ARG A 1 171 ? 8.721 2.438 -9.293 1.00 80.06 171 ARG A CA 1
ATOM 1391 C C . ARG A 1 171 ? 8.798 1.134 -8.489 1.00 80.06 171 ARG A C 1
ATOM 1393 O O . ARG A 1 171 ? 9.446 0.174 -8.892 1.00 80.06 171 ARG A O 1
ATOM 1400 N N . ASN A 1 172 ? 8.130 1.107 -7.335 1.00 84.88 172 ASN A N 1
ATOM 1401 C CA . ASN A 1 172 ? 7.945 -0.096 -6.516 1.00 84.88 172 ASN A CA 1
ATOM 1402 C C . ASN A 1 172 ? 6.623 -0.823 -6.823 1.00 84.88 172 ASN A C 1
ATOM 1404 O O . ASN A 1 172 ? 6.318 -1.838 -6.194 1.00 84.88 172 ASN A O 1
ATOM 1408 N N . LEU A 1 173 ? 5.831 -0.291 -7.755 1.00 82.56 173 LEU A N 1
ATOM 1409 C CA . LEU A 1 173 ? 4.642 -0.929 -8.314 1.00 82.56 173 LEU A CA 1
ATOM 1410 C C . LEU A 1 173 ? 4.938 -1.410 -9.737 1.00 82.56 173 LEU A C 1
ATOM 1412 O O . LEU A 1 173 ? 5.873 -0.925 -10.378 1.00 82.56 173 LEU A O 1
ATOM 1416 N N . SER A 1 174 ? 4.135 -2.351 -10.231 1.00 72.00 174 SER A N 1
ATOM 1417 C CA . SER A 1 174 ? 4.180 -2.734 -11.642 1.00 72.00 174 SER A CA 1
ATOM 1418 C C . SER A 1 174 ? 3.772 -1.531 -12.511 1.00 72.00 174 SER A C 1
ATOM 1420 O O . SER A 1 174 ? 2.863 -0.792 -12.130 1.00 72.00 174 SER A O 1
ATOM 1422 N N . PRO A 1 175 ? 4.384 -1.313 -13.687 1.00 64.25 175 PRO A N 1
ATOM 1423 C CA . PRO A 1 175 ? 4.031 -0.187 -14.558 1.00 64.25 175 PRO A CA 1
ATOM 1424 C C . PRO A 1 175 ? 2.602 -0.244 -15.103 1.00 64.25 175 PRO A C 1
ATOM 1426 O O . PRO A 1 175 ? 2.096 0.767 -15.576 1.00 64.25 175 PRO A O 1
ATOM 1429 N N . TYR A 1 176 ? 1.954 -1.407 -15.023 1.00 67.50 176 TYR A N 1
ATOM 1430 C CA . TYR A 1 176 ? 0.547 -1.591 -15.391 1.00 67.50 176 TYR A CA 1
ATOM 1431 C C . TYR A 1 176 ? -0.380 -1.671 -14.177 1.00 67.50 176 TYR A C 1
ATOM 1433 O O . TYR A 1 176 ? -1.582 -1.849 -14.341 1.00 67.50 176 TYR A O 1
ATOM 1441 N N . SER A 1 177 ? 0.165 -1.607 -12.959 1.00 71.31 177 SER A N 1
ATOM 1442 C CA . SER A 1 177 ? -0.648 -1.580 -11.747 1.00 71.31 177 SER A CA 1
ATOM 1443 C C . SER A 1 177 ? -0.803 -0.147 -11.275 1.00 71.31 177 SER A C 1
ATOM 1445 O O . SER A 1 177 ? 0.178 0.517 -10.934 1.00 71.31 177 SER A O 1
ATOM 1447 N N . GLU A 1 178 ? -2.046 0.300 -11.202 1.00 80.62 178 GLU A N 1
ATOM 1448 C CA . GLU A 1 178 ? -2.384 1.521 -10.493 1.00 80.62 178 GLU A CA 1
ATOM 1449 C C . GLU A 1 178 ? -2.262 1.325 -8.979 1.00 80.62 178 GLU A C 1
ATOM 1451 O O . GLU A 1 178 ? -2.082 0.217 -8.463 1.00 80.62 178 GLU A O 1
ATOM 1456 N N . ASN A 1 179 ? -2.371 2.426 -8.242 1.00 88.38 179 ASN A N 1
ATOM 1457 C CA . ASN A 1 179 ? -2.474 2.360 -6.798 1.00 88.38 179 ASN A CA 1
ATOM 1458 C C . ASN A 1 179 ? -3.780 1.635 -6.406 1.00 88.38 179 ASN A C 1
ATOM 1460 O O . ASN A 1 179 ? -4.864 2.146 -6.695 1.00 88.38 179 ASN A O 1
ATOM 1464 N N . PRO A 1 180 ? -3.705 0.509 -5.677 1.00 89.69 180 PRO A N 1
ATOM 1465 C CA . PRO A 1 180 ? -4.876 -0.295 -5.337 1.00 89.69 180 PRO A CA 1
ATOM 1466 C C . PRO A 1 180 ? -5.872 0.445 -4.430 1.00 89.69 180 PRO A C 1
ATOM 1468 O O . PRO A 1 180 ? -7.059 0.142 -4.442 1.00 89.69 180 PRO A O 1
ATOM 1471 N N . PHE A 1 181 ? -5.414 1.459 -3.691 1.00 91.00 181 PHE A N 1
ATOM 1472 C CA . PHE A 1 181 ? -6.255 2.322 -2.859 1.00 91.00 181 PHE A CA 1
ATOM 1473 C C . PHE A 1 181 ? -6.789 3.558 -3.592 1.00 91.00 181 PHE A C 1
ATOM 1475 O O . PHE A 1 181 ? -7.586 4.295 -3.021 1.00 91.00 181 PHE A O 1
ATOM 1482 N N . ALA A 1 182 ? -6.328 3.838 -4.816 1.00 84.12 182 ALA A N 1
ATOM 1483 C CA . ALA A 1 182 ? -6.868 4.932 -5.622 1.00 84.12 182 ALA A CA 1
ATOM 1484 C C . ALA A 1 182 ? -8.146 4.531 -6.367 1.00 84.12 182 ALA A C 1
ATOM 1486 O O . ALA A 1 182 ? -8.978 5.394 -6.620 1.00 84.12 182 ALA A O 1
ATOM 1487 N N . VAL A 1 183 ? -8.292 3.239 -6.677 1.00 78.06 183 VAL A N 1
ATOM 1488 C CA . VAL A 1 183 ? -9.481 2.665 -7.329 1.00 78.06 183 VAL A CA 1
ATOM 1489 C C . VAL A 1 183 ? -10.644 2.516 -6.348 1.00 78.06 183 VAL A C 1
ATOM 1491 O O . VAL A 1 183 ? -11.807 2.617 -6.733 1.00 78.06 183 VAL A O 1
ATOM 1494 N N . LEU A 1 184 ? -10.340 2.314 -5.062 1.00 76.69 184 LEU A N 1
ATOM 1495 C CA . LEU A 1 184 ? -11.349 2.353 -4.012 1.00 76.69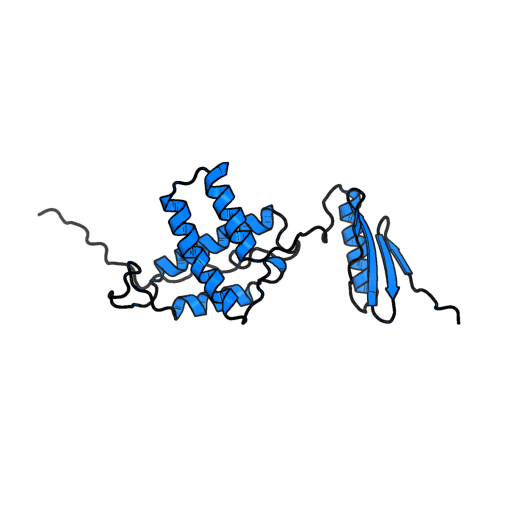 184 LEU A CA 1
ATOM 1496 C C . LEU A 1 184 ? -11.986 3.747 -4.008 1.00 76.69 184 LEU A C 1
ATOM 1498 O O . LEU A 1 184 ? -11.299 4.741 -3.781 1.00 76.69 184 LEU A O 1
ATOM 1502 N N . GLN A 1 185 ? -13.294 3.820 -4.257 1.00 75.44 185 GLN A N 1
ATOM 1503 C CA . GLN A 1 185 ? -14.084 5.055 -4.208 1.00 75.44 185 GLN A CA 1
ATOM 1504 C C . GLN A 1 185 ? -14.249 5.501 -2.749 1.00 75.44 185 GLN A C 1
ATOM 1506 O O . GLN A 1 185 ? -15.339 5.442 -2.181 1.00 75.44 185 GLN A O 1
ATOM 1511 N N . LEU A 1 186 ? -13.140 5.889 -2.112 1.00 75.12 186 LEU A N 1
ATOM 1512 C CA . LEU A 1 186 ? -13.080 6.220 -0.689 1.00 75.12 186 LEU A CA 1
ATOM 1513 C C . LEU A 1 186 ? -14.034 7.366 -0.341 1.00 75.12 186 LEU A C 1
ATOM 1515 O O . LEU A 1 186 ? -14.550 7.397 0.769 1.00 75.12 186 LEU A O 1
ATOM 1519 N N . GLU A 1 187 ? -14.305 8.274 -1.284 1.00 68.75 187 GLU A N 1
ATOM 1520 C CA . GLU A 1 187 ? -15.238 9.385 -1.078 1.00 68.75 187 GLU A CA 1
ATOM 1521 C C . GLU A 1 187 ? -16.704 8.931 -0.939 1.00 68.75 187 GLU A C 1
ATOM 1523 O O . GLU A 1 187 ? -17.530 9.696 -0.454 1.00 68.75 187 GLU A O 1
ATOM 1528 N N . ARG A 1 188 ? -17.038 7.698 -1.348 1.00 69.75 188 ARG A N 1
ATOM 1529 C CA . ARG A 1 188 ? -18.401 7.144 -1.280 1.00 69.75 188 ARG A CA 1
ATOM 1530 C C . ARG A 1 188 ? -18.646 6.243 -0.074 1.00 69.75 188 ARG A C 1
ATOM 1532 O O . ARG A 1 188 ? -19.742 5.704 0.053 1.00 69.75 188 ARG A O 1
ATOM 1539 N N . ILE A 1 189 ? -17.650 6.030 0.784 1.00 71.50 189 ILE A N 1
ATOM 1540 C CA . ILE A 1 189 ? -17.849 5.242 2.003 1.00 71.50 189 ILE A CA 1
ATOM 1541 C C . ILE A 1 189 ? -18.705 6.090 2.958 1.00 71.50 189 ILE A C 1
ATOM 1543 O O . ILE A 1 189 ? -18.247 7.165 3.357 1.00 71.50 189 ILE A O 1
ATOM 1547 N N . PRO A 1 190 ? -19.930 5.651 3.308 1.00 67.38 190 PRO A N 1
ATOM 1548 C CA . PRO A 1 190 ? -20.772 6.392 4.234 1.00 67.38 190 PRO A CA 1
ATOM 1549 C C . PRO A 1 190 ? -20.089 6.460 5.601 1.00 67.38 190 PRO A C 1
ATOM 1551 O O . PRO A 1 190 ? -19.416 5.519 6.021 1.00 67.38 190 PRO A O 1
ATOM 1554 N N . VAL A 1 191 ? -20.224 7.608 6.262 1.00 73.31 191 VAL A N 1
ATOM 1555 C CA . VAL A 1 191 ? -19.770 7.815 7.638 1.00 73.31 191 VAL A CA 1
ATOM 1556 C C . VAL A 1 191 ? -21.022 7.873 8.493 1.00 73.31 191 VAL A C 1
ATOM 1558 O O . VAL A 1 191 ? -21.667 8.917 8.561 1.00 73.31 191 VAL A O 1
ATOM 1561 N N . GLU A 1 192 ? -21.373 6.752 9.106 1.00 68.06 192 GLU A N 1
ATOM 1562 C CA . GLU A 1 192 ? -22.595 6.620 9.904 1.00 68.06 192 GLU A CA 1
ATOM 1563 C C . GLU A 1 192 ? -22.333 7.041 11.363 1.00 68.06 192 GLU A C 1
ATOM 1565 O O . GLU A 1 192 ? -23.172 7.673 12.000 1.00 68.06 192 GLU A O 1
ATOM 1570 N N . ASP A 1 193 ? -21.102 6.851 11.850 1.00 65.56 193 ASP A N 1
ATOM 1571 C CA . ASP A 1 193 ? -20.702 7.125 13.241 1.00 65.56 193 ASP A CA 1
ATOM 1572 C C . ASP A 1 193 ? -20.244 8.578 13.520 1.00 65.56 193 ASP A C 1
ATOM 1574 O O . ASP A 1 193 ? -19.360 8.840 14.353 1.00 65.56 193 ASP A O 1
ATOM 1578 N N . SER A 1 194 ? -20.764 9.579 12.804 1.00 61.09 194 SER A N 1
ATOM 1579 C CA . SER A 1 194 ? -20.359 10.967 13.063 1.00 61.09 194 SER A CA 1
ATOM 1580 C C . SER A 1 194 ? -20.939 11.485 14.385 1.00 61.09 194 SER A C 1
ATOM 1582 O O . SER A 1 194 ? -22.152 11.492 14.567 1.00 61.09 194 SER A O 1
ATOM 1584 N N . LYS A 1 195 ? -20.079 11.968 15.302 1.00 59.34 195 LYS A N 1
ATOM 1585 C CA . LYS A 1 195 ? -20.535 12.664 16.520 1.00 59.34 195 LYS A CA 1
ATOM 1586 C C . LYS A 1 195 ? -21.500 13.803 16.142 1.00 59.34 195 LYS A C 1
ATOM 1588 O O . LYS A 1 195 ? -21.145 14.571 15.242 1.00 59.34 195 LYS A O 1
ATOM 1593 N N . PRO A 1 196 ? -22.646 13.948 16.831 1.00 62.91 196 PRO A N 1
ATOM 1594 C CA . PRO A 1 196 ? -23.581 15.033 16.567 1.00 62.91 196 PRO A CA 1
ATOM 1595 C C . PRO A 1 196 ? -22.895 16.385 16.779 1.00 62.91 196 PRO A C 1
ATOM 1597 O O . PRO A 1 196 ? -22.155 16.579 17.748 1.00 62.91 196 PRO A O 1
ATOM 1600 N N . ILE A 1 197 ? -23.115 17.309 15.845 1.00 67.06 197 ILE A N 1
ATOM 1601 C CA . ILE A 1 197 ? -22.655 18.692 15.969 1.00 67.06 197 ILE A CA 1
ATOM 1602 C C . ILE A 1 197 ? -23.636 19.389 16.907 1.00 67.06 197 ILE A C 1
ATOM 1604 O O . ILE A 1 197 ? -24.779 19.636 16.534 1.00 67.06 197 ILE A O 1
ATOM 1608 N N . VAL A 1 198 ? -23.201 19.689 18.129 1.00 69.56 198 VAL A N 1
ATOM 1609 C CA . VAL A 1 198 ? -23.965 20.552 19.033 1.00 69.56 198 VAL A CA 1
ATOM 1610 C C . VAL A 1 198 ? -23.662 21.992 18.631 1.00 69.56 198 VAL A C 1
ATOM 1612 O O . VAL A 1 198 ? -22.564 22.491 18.873 1.00 69.56 198 VAL A O 1
ATOM 1615 N N . LEU A 1 199 ? -24.608 22.632 17.943 1.00 72.81 199 LEU A N 1
ATOM 1616 C CA . LEU A 1 199 ? -24.563 24.069 17.699 1.00 72.81 199 LEU A CA 1
ATOM 1617 C C . LEU A 1 199 ? -24.933 24.759 19.011 1.00 72.81 199 LEU A C 1
ATOM 1619 O O . LEU A 1 199 ? -26.038 24.573 19.512 1.00 72.81 199 LEU A O 1
ATOM 1623 N N . PHE A 1 200 ? -24.003 25.517 19.582 1.00 73.31 200 PHE A N 1
ATOM 1624 C CA . PHE A 1 200 ? -24.310 26.376 20.719 1.00 73.31 200 PHE A CA 1
ATOM 1625 C C . PHE A 1 200 ? -25.249 27.485 20.231 1.00 73.31 200 PHE A C 1
ATOM 1627 O O . PHE A 1 200 ? -24.828 28.373 19.490 1.00 73.31 200 PHE A O 1
ATOM 1634 N N . THR A 1 201 ? -26.526 27.409 20.592 1.00 64.69 201 THR A N 1
ATOM 1635 C CA . THR A 1 201 ? -27.459 28.532 20.469 1.00 64.69 201 THR A CA 1
ATOM 1636 C C . THR A 1 201 ? -27.186 29.504 21.612 1.00 64.69 201 THR A C 1
ATOM 1638 O O . THR A 1 201 ? -27.066 29.072 22.756 1.00 64.69 201 THR A O 1
ATOM 1641 N N . ALA A 1 202 ? -27.042 30.793 21.301 1.00 68.38 202 ALA A N 1
ATOM 1642 C CA . ALA A 1 202 ? -26.987 31.835 22.320 1.00 68.38 202 ALA A CA 1
ATOM 1643 C C . ALA A 1 202 ? -28.366 31.943 22.990 1.00 68.38 202 ALA A C 1
ATOM 1645 O O . ALA A 1 202 ? -29.367 32.044 22.279 1.00 68.38 202 ALA A O 1
ATOM 1646 N N . GLU A 1 203 ? -28.396 31.868 24.321 1.00 54.62 203 GLU A N 1
ATOM 1647 C CA . GLU A 1 203 ? -29.523 32.356 25.129 1.00 54.62 203 GLU A CA 1
ATOM 1648 C C . GLU A 1 203 ? -29.491 33.885 25.204 1.00 54.62 203 GLU A C 1
ATOM 1650 O O . GLU A 1 203 ? -28.373 34.448 25.312 1.00 54.62 203 GLU A O 1
#